Protein AF-A0A383DQ72-F1 (afdb_monomer_lite)

Radius of gyration: 20.73 Å; chains: 1; bounding box: 50×48×59 Å

pLDDT: mean 79.93, std 19.28, range [38.44, 98.5]

Organism: NCBI:txid408172

Structure (mmCIF, N/CA/C/O backbone):
data_AF-A0A383DQ72-F1
#
_entry.id   AF-A0A383DQ72-F1
#
loop_
_atom_site.group_PDB
_atom_site.id
_atom_site.type_symbol
_atom_site.label_atom_id
_atom_site.label_alt_id
_atom_site.label_comp_id
_atom_site.label_asym_id
_atom_site.label_entity_id
_atom_site.label_seq_id
_atom_site.pdbx_PDB_ins_code
_atom_site.Cartn_x
_atom_site.Cartn_y
_atom_site.Cartn_z
_atom_site.occupancy
_atom_site.B_iso_or_equiv
_atom_site.auth_seq_id
_atom_site.auth_comp_id
_atom_site.auth_asym_id
_atom_site.auth_atom_id
_atom_site.pdbx_PDB_model_num
ATOM 1 N N . PHE A 1 1 ? 5.236 -3.660 -8.008 1.00 95.81 1 PHE A N 1
ATOM 2 C CA . PHE A 1 1 ? 6.318 -3.439 -7.028 1.00 95.81 1 PHE A CA 1
ATOM 3 C C . PHE A 1 1 ? 5.781 -2.639 -5.856 1.00 95.81 1 PHE A C 1
ATOM 5 O O . PHE A 1 1 ? 5.074 -1.665 -6.080 1.00 95.81 1 PHE A O 1
ATOM 12 N N . TRP A 1 2 ? 6.110 -3.040 -4.633 1.00 95.19 2 TRP A N 1
ATOM 13 C CA . TRP A 1 2 ? 6.011 -2.203 -3.440 1.00 95.19 2 TRP A CA 1
ATOM 14 C C . TRP A 1 2 ? 7.397 -1.629 -3.155 1.00 95.19 2 TRP A C 1
ATOM 16 O O . TRP A 1 2 ? 8.352 -2.387 -2.986 1.00 95.19 2 TRP A O 1
ATOM 26 N N . ILE A 1 3 ? 7.531 -0.305 -3.154 1.00 93.75 3 ILE A N 1
ATOM 27 C CA . ILE A 1 3 ? 8.811 0.375 -2.946 1.00 93.75 3 ILE A CA 1
ATOM 28 C C . ILE A 1 3 ? 8.722 1.198 -1.671 1.00 93.75 3 ILE A C 1
ATOM 30 O O . ILE A 1 3 ? 8.027 2.212 -1.624 1.00 93.75 3 ILE A O 1
ATOM 34 N N . ASP A 1 4 ? 9.462 0.755 -0.663 1.00 87.50 4 ASP A N 1
ATOM 35 C CA . ASP A 1 4 ? 9.564 1.385 0.645 1.00 87.50 4 ASP A CA 1
ATOM 36 C C . ASP A 1 4 ? 10.778 2.333 0.734 1.00 87.50 4 ASP A C 1
ATOM 38 O O . ASP A 1 4 ? 11.470 2.643 -0.248 1.00 87.50 4 ASP A O 1
ATOM 42 N N . ILE A 1 5 ? 11.076 2.777 1.955 1.00 80.88 5 ILE A N 1
ATOM 43 C CA . ILE A 1 5 ? 12.201 3.668 2.243 1.00 80.88 5 ILE A CA 1
ATOM 44 C C . ILE A 1 5 ? 13.579 3.058 1.935 1.00 80.88 5 ILE A C 1
ATOM 46 O O . ILE A 1 5 ? 14.530 3.816 1.707 1.00 80.88 5 ILE A O 1
ATOM 50 N N . MET A 1 6 ? 13.705 1.725 1.901 1.00 77.12 6 MET A N 1
ATOM 51 C CA . MET A 1 6 ? 14.966 1.034 1.616 1.00 77.12 6 MET A CA 1
ATOM 52 C C . MET A 1 6 ? 15.337 1.100 0.133 1.00 77.12 6 MET A C 1
ATOM 54 O O . MET A 1 6 ? 16.524 1.038 -0.194 1.00 77.12 6 MET A O 1
ATOM 58 N N . LYS A 1 7 ? 14.357 1.290 -0.765 1.00 82.38 7 LYS A N 1
ATOM 59 C CA . LYS A 1 7 ? 14.536 1.523 -2.218 1.00 82.38 7 LYS A CA 1
ATOM 60 C C . LYS A 1 7 ? 15.270 0.404 -2.976 1.00 82.38 7 LYS A C 1
ATOM 62 O O . LYS A 1 7 ? 15.510 0.544 -4.174 1.00 82.38 7 LYS A O 1
ATOM 67 N N . SER A 1 8 ? 15.586 -0.713 -2.327 1.00 84.31 8 SER A N 1
ATOM 68 C CA . SER A 1 8 ? 16.145 -1.941 -2.918 1.00 84.31 8 SER A CA 1
ATOM 69 C C . SER A 1 8 ? 15.321 -2.388 -4.130 1.00 84.31 8 SER A C 1
ATOM 71 O O . SER A 1 8 ? 15.848 -2.589 -5.226 1.00 84.31 8 SER A O 1
ATOM 73 N N . HIS A 1 9 ? 14.002 -2.427 -3.950 1.00 90.12 9 HIS A N 1
ATOM 74 C CA . HIS A 1 9 ? 13.024 -2.803 -4.962 1.00 90.12 9 HIS A CA 1
ATOM 75 C C . HIS A 1 9 ? 12.988 -1.860 -6.167 1.00 90.12 9 HIS A C 1
ATOM 77 O O . HIS A 1 9 ? 12.669 -2.305 -7.265 1.00 90.12 9 HIS A O 1
ATOM 83 N N . PHE A 1 10 ? 13.364 -0.587 -6.009 1.00 93.44 10 PHE A N 1
ATOM 84 C CA . PHE A 1 10 ? 13.458 0.349 -7.133 1.00 93.44 10 PHE A CA 1
ATOM 85 C C . PHE A 1 10 ? 14.617 -0.012 -8.071 1.00 93.44 10 PHE A C 1
ATOM 87 O O . PHE A 1 10 ? 14.456 -0.019 -9.289 1.00 93.44 10 PHE A O 1
ATOM 94 N N . ILE A 1 11 ? 15.776 -0.373 -7.513 1.00 91.31 11 ILE A N 1
ATOM 95 C CA . ILE A 1 11 ? 16.928 -0.815 -8.310 1.00 91.31 11 ILE A CA 1
ATOM 96 C C . ILE A 1 11 ? 16.666 -2.193 -8.921 1.00 91.31 11 ILE A C 1
ATOM 98 O O . ILE A 1 11 ? 16.979 -2.419 -10.089 1.00 91.31 11 ILE A O 1
ATOM 102 N N . LEU A 1 12 ? 16.025 -3.093 -8.171 1.00 91.75 12 LEU A N 1
ATOM 103 C CA . LEU A 1 12 ? 15.599 -4.389 -8.696 1.00 91.75 12 LEU A CA 1
ATOM 104 C C . LEU A 1 12 ? 14.612 -4.235 -9.861 1.00 91.75 12 LEU A C 1
ATOM 106 O O . LEU A 1 12 ? 14.752 -4.926 -10.867 1.00 91.75 12 LEU A O 1
ATOM 110 N N . ALA A 1 13 ? 13.660 -3.303 -9.764 1.00 95.06 13 ALA A N 1
ATOM 111 C CA . ALA A 1 13 ? 12.727 -3.009 -10.848 1.00 95.06 13 ALA A CA 1
ATOM 112 C C . ALA A 1 13 ? 13.459 -2.585 -12.126 1.00 95.06 13 ALA A C 1
ATOM 114 O O . ALA A 1 13 ? 13.114 -3.061 -13.203 1.00 95.06 13 ALA A O 1
ATOM 115 N N . LYS A 1 14 ? 14.522 -1.771 -12.019 1.00 95.56 14 LYS A N 1
ATOM 116 C CA . LYS A 1 14 ? 15.355 -1.432 -13.182 1.00 95.56 14 LYS A CA 1
ATOM 117 C C . LYS A 1 14 ? 15.957 -2.673 -13.828 1.00 95.56 14 LYS A C 1
ATOM 119 O O . LYS A 1 14 ? 15.846 -2.847 -15.035 1.00 95.56 14 LYS A O 1
ATOM 124 N N . TYR A 1 15 ? 16.598 -3.513 -13.019 1.00 94.50 15 TYR A N 1
ATOM 125 C CA . TYR A 1 15 ? 17.250 -4.717 -13.516 1.00 94.50 15 TYR A CA 1
ATOM 126 C C . TYR A 1 15 ? 16.247 -5.635 -14.220 1.00 94.50 15 TYR A C 1
ATOM 128 O O . TYR A 1 15 ? 16.504 -6.083 -15.331 1.00 94.50 15 TYR A O 1
ATOM 136 N N . ILE A 1 16 ? 15.081 -5.866 -13.615 1.00 93.94 16 ILE A N 1
ATOM 137 C CA . ILE A 1 16 ? 14.024 -6.684 -14.219 1.00 93.94 16 ILE A CA 1
ATOM 138 C C . ILE A 1 16 ? 13.548 -6.057 -15.536 1.00 93.94 16 ILE A C 1
ATOM 140 O O . ILE A 1 16 ? 13.435 -6.770 -16.525 1.00 93.94 16 ILE A O 1
ATOM 144 N N . GLN A 1 17 ? 13.344 -4.739 -15.582 1.00 94.88 17 GLN A N 1
ATOM 145 C CA . GLN A 1 17 ? 12.879 -4.036 -16.782 1.00 94.88 17 GLN A CA 1
ATOM 146 C C . GLN A 1 17 ? 13.865 -4.125 -17.949 1.00 94.88 17 GLN A C 1
ATOM 148 O O . GLN A 1 17 ? 13.447 -4.156 -19.100 1.00 94.88 17 GLN A O 1
ATOM 153 N N . ASP A 1 18 ? 15.165 -4.152 -17.660 1.00 95.50 18 ASP A N 1
ATOM 154 C CA . ASP A 1 18 ? 16.202 -4.243 -18.692 1.00 95.50 18 ASP A CA 1
ATOM 155 C C . ASP A 1 18 ? 16.380 -5.658 -19.248 1.00 95.50 18 ASP A C 1
ATOM 157 O O . ASP A 1 18 ? 16.955 -5.820 -20.321 1.00 95.50 18 ASP A O 1
ATOM 161 N N . ASN A 1 19 ? 15.921 -6.677 -18.517 1.00 96.56 19 ASN A N 1
ATOM 162 C CA . ASN A 1 19 ? 16.182 -8.079 -18.841 1.00 96.56 19 ASN A CA 1
ATOM 163 C C . ASN A 1 19 ? 14.920 -8.873 -19.200 1.00 96.56 19 ASN A C 1
ATOM 165 O O . ASN A 1 19 ? 15.045 -9.937 -19.800 1.00 96.56 19 ASN A O 1
ATOM 169 N N . LEU A 1 20 ? 13.728 -8.392 -18.841 1.00 93.81 20 LEU A N 1
ATOM 170 C CA . LEU A 1 20 ? 12.453 -9.067 -19.080 1.00 93.81 20 LEU A CA 1
ATOM 171 C C . LEU A 1 20 ? 11.450 -8.119 -19.741 1.00 93.81 20 LEU A C 1
ATOM 173 O O . LEU A 1 20 ? 11.279 -6.978 -19.308 1.00 93.81 20 LEU A O 1
ATOM 177 N N . ASP A 1 21 ? 10.727 -8.631 -20.736 1.00 94.12 21 ASP A N 1
ATOM 178 C CA . ASP A 1 21 ? 9.578 -7.938 -21.315 1.00 94.12 21 ASP A CA 1
ATOM 179 C C . ASP A 1 21 ? 8.382 -8.046 -20.361 1.00 94.12 21 ASP A C 1
ATOM 181 O O . ASP A 1 21 ? 7.791 -9.114 -20.191 1.00 94.12 21 ASP A O 1
ATOM 185 N N . CYS A 1 22 ? 8.088 -6.956 -19.653 1.00 92.75 22 CYS A N 1
ATOM 186 C CA . CYS A 1 22 ? 7.010 -6.911 -18.675 1.00 92.75 22 CYS A CA 1
ATOM 187 C C . CYS A 1 22 ? 6.471 -5.493 -18.471 1.00 92.75 22 CYS A C 1
ATOM 189 O O . CYS A 1 22 ? 7.199 -4.497 -18.531 1.00 92.75 22 CYS A O 1
ATOM 191 N N . GLU A 1 23 ? 5.178 -5.402 -18.157 1.00 96.94 23 GLU A N 1
ATOM 192 C CA . GLU A 1 23 ? 4.582 -4.158 -17.683 1.00 96.94 23 GLU A CA 1
ATOM 193 C C . GLU A 1 23 ? 4.850 -3.980 -16.189 1.00 96.94 23 GLU A C 1
ATOM 195 O O . GLU A 1 23 ? 4.617 -4.880 -15.381 1.00 96.94 23 GLU A O 1
ATOM 200 N N . MET A 1 24 ? 5.318 -2.793 -15.804 1.00 97.00 24 MET A N 1
ATOM 201 C CA . MET A 1 24 ? 5.634 -2.500 -14.412 1.00 97.00 24 MET A CA 1
ATOM 202 C C . MET A 1 24 ? 4.725 -1.436 -13.825 1.00 97.00 24 MET A C 1
ATOM 204 O O . MET A 1 24 ? 4.524 -0.367 -14.398 1.00 97.00 24 MET A O 1
ATOM 208 N N . TYR A 1 25 ? 4.279 -1.707 -12.607 1.00 97.94 25 TYR A N 1
ATOM 209 C CA . TYR A 1 25 ? 3.454 -0.835 -11.784 1.00 97.94 25 TYR A CA 1
ATOM 210 C C . TYR A 1 25 ? 4.087 -0.716 -10.398 1.00 97.94 25 TYR A C 1
ATOM 212 O O . TYR A 1 25 ? 4.733 -1.667 -9.930 1.00 97.94 25 TYR A O 1
ATOM 220 N N . SER A 1 26 ? 3.914 0.427 -9.729 1.00 97.06 26 SER A N 1
ATOM 221 C CA . SER A 1 26 ? 4.509 0.630 -8.404 1.00 97.06 26 SER A CA 1
ATOM 222 C C . SER A 1 26 ? 3.601 1.331 -7.408 1.00 97.06 26 SER A C 1
ATOM 224 O O . SER A 1 26 ? 3.012 2.362 -7.717 1.00 97.06 26 SER A O 1
ATOM 226 N N . ILE A 1 27 ? 3.596 0.822 -6.179 1.00 97.50 27 ILE A N 1
ATOM 227 C CA . ILE A 1 27 ? 3.168 1.546 -4.984 1.00 97.50 27 ILE A CA 1
ATOM 228 C C . ILE A 1 27 ? 4.432 2.077 -4.312 1.00 97.50 27 ILE A C 1
ATOM 230 O O . ILE A 1 27 ? 5.367 1.314 -4.065 1.00 97.50 27 ILE A O 1
ATOM 234 N N . PHE A 1 28 ? 4.484 3.379 -4.056 1.00 95.81 28 PHE A N 1
ATOM 235 C CA . PHE A 1 28 ? 5.563 4.026 -3.318 1.00 95.81 28 PHE A CA 1
ATOM 236 C C . PHE A 1 28 ? 5.102 4.366 -1.903 1.00 95.81 28 PHE A C 1
ATOM 238 O O . PHE A 1 28 ? 4.243 5.226 -1.708 1.00 95.81 28 PHE A O 1
ATOM 245 N N . GLU A 1 29 ? 5.722 3.724 -0.921 1.00 93.50 29 GLU A N 1
ATOM 246 C CA . GLU A 1 29 ? 5.571 4.000 0.504 1.00 93.50 29 GLU A CA 1
ATOM 247 C C . GLU A 1 29 ? 6.719 4.907 0.963 1.00 93.50 29 GLU A C 1
ATOM 249 O O . GLU A 1 29 ? 7.736 4.473 1.509 1.00 93.50 29 GLU A O 1
ATOM 254 N N . ILE A 1 30 ? 6.593 6.193 0.645 1.00 91.38 30 ILE A N 1
ATOM 255 C CA . ILE A 1 30 ? 7.623 7.196 0.910 1.00 91.38 30 ILE A CA 1
ATOM 256 C C . ILE A 1 30 ? 6.995 8.513 1.352 1.00 91.38 30 ILE A C 1
ATOM 258 O O . ILE A 1 30 ? 5.946 8.915 0.858 1.00 91.38 30 ILE A O 1
ATOM 262 N N . THR A 1 31 ? 7.686 9.240 2.223 1.00 87.94 31 THR A N 1
ATOM 263 C CA . THR A 1 31 ? 7.235 10.565 2.664 1.00 87.94 31 THR A CA 1
ATOM 264 C C . THR A 1 31 ? 7.268 11.603 1.532 1.00 87.94 31 THR A C 1
ATOM 266 O O . THR A 1 31 ? 7.887 11.407 0.484 1.00 87.94 31 THR A O 1
ATOM 269 N N . GLU A 1 32 ? 6.646 12.762 1.757 1.00 85.44 32 GLU A N 1
ATOM 270 C CA . GLU A 1 32 ? 6.470 13.800 0.727 1.00 85.44 32 GLU A CA 1
ATOM 271 C C . GLU A 1 32 ? 7.798 14.331 0.154 1.00 85.44 32 GLU A C 1
ATOM 273 O O . GLU A 1 32 ? 7.908 14.663 -1.022 1.00 85.44 32 GLU A O 1
ATOM 278 N N . LYS A 1 33 ? 8.863 14.380 0.965 1.00 87.81 33 LYS A N 1
ATOM 279 C CA . LYS A 1 33 ? 10.167 14.910 0.526 1.00 87.81 33 LYS A CA 1
ATOM 280 C C . LYS A 1 33 ? 10.796 14.093 -0.615 1.00 87.81 33 LYS A C 1
ATOM 282 O O . LYS A 1 33 ? 11.145 14.687 -1.634 1.00 87.81 33 LYS A O 1
ATOM 287 N N . PRO A 1 34 ? 10.992 12.764 -0.487 1.00 89.31 34 PRO A N 1
ATOM 288 C CA . PRO A 1 34 ? 11.505 11.951 -1.588 1.00 89.31 34 PRO A CA 1
ATOM 289 C C . PRO A 1 34 ? 10.510 11.777 -2.745 1.00 89.31 34 PRO A C 1
ATOM 291 O O . PRO A 1 34 ? 10.952 11.452 -3.845 1.00 89.31 34 PRO A O 1
ATOM 294 N N . LYS A 1 35 ? 9.206 12.007 -2.547 1.00 92.12 35 LYS A N 1
ATOM 295 C CA . LYS A 1 35 ? 8.166 11.836 -3.579 1.00 92.12 35 LYS A CA 1
ATOM 296 C C . LYS A 1 35 ? 8.459 12.584 -4.880 1.00 92.12 35 LYS A C 1
ATOM 298 O O . LYS A 1 35 ? 8.365 11.988 -5.951 1.00 92.12 35 LYS A O 1
ATOM 303 N N . ILE A 1 36 ? 8.928 13.831 -4.789 1.00 92.19 36 ILE A N 1
ATOM 304 C CA . ILE A 1 36 ? 9.278 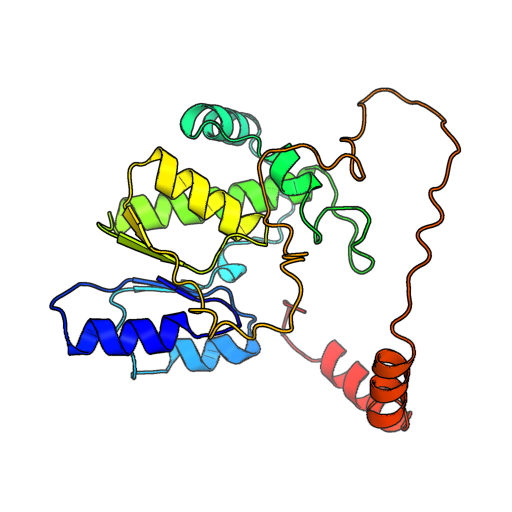14.669 -5.953 1.00 92.19 36 ILE A CA 1
ATOM 305 C C . ILE A 1 36 ? 10.315 13.984 -6.855 1.00 92.19 36 ILE A C 1
ATOM 307 O O . ILE A 1 36 ? 10.241 14.086 -8.079 1.00 92.19 36 ILE A O 1
ATOM 311 N N . PHE A 1 37 ? 11.278 13.257 -6.278 1.00 92.94 37 PHE A N 1
ATOM 312 C CA . PHE A 1 37 ? 12.246 12.500 -7.071 1.00 92.94 37 PHE A CA 1
ATOM 313 C C . PHE A 1 37 ? 11.549 11.400 -7.877 1.00 92.94 37 PHE A C 1
ATOM 315 O O . PHE A 1 37 ? 11.760 11.301 -9.081 1.00 92.94 37 PHE A O 1
ATOM 322 N N . PHE A 1 38 ? 10.687 10.604 -7.243 1.00 93.38 38 PHE A N 1
ATOM 323 C CA . PHE A 1 38 ? 10.032 9.469 -7.899 1.00 93.38 38 PHE A CA 1
ATOM 324 C C . PHE A 1 38 ? 8.951 9.872 -8.903 1.00 93.38 38 PHE A C 1
ATOM 326 O O . PHE A 1 38 ? 8.707 9.129 -9.849 1.00 93.38 38 PHE A O 1
ATOM 333 N N . GLN A 1 39 ? 8.356 11.055 -8.750 1.00 92.88 39 GLN A N 1
ATOM 334 C CA . GLN A 1 39 ? 7.466 11.636 -9.759 1.00 92.88 39 GLN A CA 1
ATOM 335 C C . GLN A 1 39 ? 8.215 12.039 -11.038 1.00 92.88 39 GLN A C 1
ATOM 337 O O . GLN A 1 39 ? 7.679 11.906 -12.132 1.00 92.88 39 GLN A O 1
ATOM 342 N N . ASN A 1 40 ? 9.455 12.523 -10.905 1.00 93.94 40 ASN A N 1
ATOM 343 C CA . ASN A 1 40 ? 10.221 13.089 -12.021 1.00 93.94 40 ASN A CA 1
ATOM 344 C C . ASN A 1 40 ? 11.265 12.132 -12.617 1.00 93.94 40 ASN A C 1
ATOM 346 O O . ASN A 1 40 ? 11.779 12.379 -13.711 1.00 93.94 40 ASN A O 1
ATOM 350 N N . GLN A 1 41 ? 11.625 11.063 -11.903 1.00 92.81 41 GLN A N 1
ATOM 351 C CA . GLN A 1 41 ? 12.628 10.105 -12.359 1.00 92.81 41 GLN A CA 1
ATOM 352 C C . GLN A 1 41 ? 12.181 9.404 -13.654 1.00 92.81 41 GLN A C 1
ATOM 354 O O . GLN A 1 41 ? 11.015 9.061 -13.826 1.00 92.81 41 GLN A O 1
ATOM 359 N N . LYS A 1 42 ? 13.138 9.152 -14.554 1.00 94.12 42 LYS A N 1
ATOM 360 C CA . LYS A 1 42 ? 12.946 8.397 -15.812 1.00 94.12 42 LYS A CA 1
ATOM 361 C C . LYS A 1 42 ? 13.783 7.115 -15.862 1.00 94.12 42 LYS A C 1
ATOM 363 O O . LYS A 1 42 ? 13.950 6.523 -16.924 1.00 94.12 42 LYS A O 1
ATOM 368 N N . PHE A 1 43 ? 14.372 6.743 -14.729 1.00 94.94 43 PHE A N 1
ATOM 369 C CA . PHE A 1 43 ? 15.290 5.620 -14.609 1.00 94.94 43 PHE A CA 1
ATOM 370 C C . PHE A 1 43 ? 14.546 4.289 -14.735 1.00 94.94 43 PHE A C 1
ATOM 372 O O . PHE A 1 43 ? 14.939 3.464 -15.552 1.00 94.94 43 PHE A O 1
ATOM 379 N N . VAL A 1 44 ? 13.448 4.120 -13.994 1.00 96.25 44 VAL A N 1
ATOM 380 C CA . VAL A 1 44 ? 12.529 2.979 -14.125 1.00 96.25 44 VAL A CA 1
ATOM 381 C C . VAL A 1 44 ? 11.223 3.468 -14.728 1.00 96.25 44 VAL A C 1
ATOM 383 O O . VAL A 1 44 ? 10.598 4.397 -14.207 1.00 96.25 44 VAL A O 1
ATOM 386 N N . LYS A 1 45 ? 10.802 2.845 -15.827 1.00 96.38 45 LYS A N 1
ATOM 387 C CA . LYS A 1 45 ? 9.571 3.195 -16.537 1.00 96.38 45 LYS A CA 1
ATOM 388 C C . LYS A 1 45 ? 8.402 2.391 -15.979 1.00 96.38 45 LYS A C 1
ATOM 390 O O . LYS A 1 45 ? 8.134 1.287 -16.440 1.00 96.38 45 LYS A O 1
ATOM 395 N N . PHE A 1 46 ? 7.712 2.934 -14.987 1.00 96.94 46 PHE A N 1
ATOM 396 C CA . PHE A 1 46 ? 6.434 2.379 -14.548 1.00 96.94 46 PHE A CA 1
ATOM 397 C C . PHE A 1 46 ? 5.311 2.889 -15.450 1.00 96.94 46 PHE A C 1
ATOM 399 O O . PHE A 1 46 ? 5.265 4.077 -15.767 1.00 96.94 46 PHE A O 1
ATOM 406 N N . LYS A 1 47 ? 4.390 2.006 -15.836 1.00 97.12 47 LYS A N 1
ATOM 407 C CA . LYS A 1 47 ? 3.184 2.364 -16.591 1.00 97.12 47 LYS A CA 1
ATOM 408 C C . LYS A 1 47 ? 2.248 3.233 -15.754 1.00 97.12 47 LYS A C 1
ATOM 410 O O . LYS A 1 47 ? 1.666 4.180 -16.273 1.00 97.12 47 LYS A O 1
ATOM 415 N N . LYS A 1 48 ? 2.159 2.950 -14.451 1.00 97.38 48 LYS A N 1
ATOM 416 C CA . LYS A 1 48 ? 1.480 3.794 -13.463 1.00 97.38 48 LYS A CA 1
ATOM 417 C C . LYS A 1 48 ? 2.104 3.626 -12.080 1.00 97.38 48 LYS A C 1
ATOM 419 O O . LYS A 1 48 ? 2.638 2.562 -11.748 1.00 97.38 48 LYS A O 1
ATOM 424 N N . VAL A 1 49 ? 2.055 4.700 -11.297 1.00 97.06 49 VAL A N 1
ATOM 425 C CA . VAL A 1 49 ? 2.562 4.747 -9.925 1.00 97.06 49 VAL A CA 1
ATOM 426 C C . VAL A 1 49 ? 1.505 5.331 -8.998 1.00 97.06 49 VAL A C 1
ATOM 428 O O . VAL A 1 49 ? 0.784 6.249 -9.387 1.00 97.06 49 VAL A O 1
ATOM 431 N N . TRP A 1 50 ? 1.448 4.820 -7.774 1.00 97.69 50 TRP A N 1
ATOM 432 C CA . TRP A 1 50 ? 0.616 5.338 -6.692 1.00 97.69 50 TRP A CA 1
ATOM 433 C C . TRP A 1 50 ? 1.509 5.662 -5.502 1.00 97.69 50 TRP A C 1
ATOM 435 O O . TRP A 1 50 ? 2.413 4.891 -5.180 1.00 97.69 50 TRP A O 1
ATOM 445 N N . PHE A 1 51 ? 1.266 6.790 -4.844 1.00 96.50 51 PHE A N 1
ATOM 446 C CA . PHE A 1 51 ? 1.945 7.137 -3.600 1.00 96.50 51 PHE A CA 1
ATOM 447 C C . PHE A 1 51 ? 1.024 6.787 -2.445 1.00 96.50 51 PHE A C 1
ATOM 449 O O . PHE A 1 51 ? -0.041 7.374 -2.315 1.00 96.50 51 PHE A O 1
ATOM 456 N N . TYR A 1 52 ? 1.432 5.820 -1.631 1.00 95.69 52 TYR A N 1
ATOM 457 C CA . TYR A 1 52 ? 0.621 5.236 -0.566 1.00 95.69 52 TYR A CA 1
ATOM 458 C C . TYR A 1 52 ? -0.039 6.299 0.329 1.00 95.69 52 TYR A C 1
ATOM 460 O O . TYR A 1 52 ? -1.254 6.305 0.504 1.00 95.69 52 TYR A O 1
ATOM 468 N N . HIS A 1 53 ? 0.748 7.261 0.814 1.00 93.00 53 HIS A N 1
ATOM 469 C CA . HIS A 1 53 ? 0.265 8.288 1.737 1.00 93.00 53 HIS A CA 1
ATOM 470 C C . HIS A 1 53 ? -0.726 9.287 1.115 1.00 93.00 53 HIS A C 1
ATOM 472 O O . HIS A 1 53 ? -1.398 9.985 1.866 1.00 93.00 53 HIS A O 1
ATOM 478 N N . ASP A 1 54 ? -0.857 9.349 -0.216 1.00 94.75 54 ASP A N 1
ATOM 479 C CA . ASP A 1 54 ? -1.840 10.223 -0.881 1.00 94.75 54 ASP A CA 1
ATOM 480 C C . ASP A 1 54 ? -3.273 9.698 -0.727 1.00 94.75 54 ASP A C 1
ATOM 482 O O . ASP A 1 54 ? -4.232 10.442 -0.919 1.00 94.75 54 ASP A O 1
ATOM 486 N N . TYR A 1 55 ? -3.415 8.416 -0.387 1.00 95.38 55 TYR A N 1
ATOM 487 C CA . TYR A 1 55 ? -4.701 7.735 -0.267 1.00 95.38 55 TYR A CA 1
ATOM 488 C C . TYR A 1 55 ? -5.156 7.559 1.179 1.00 95.38 55 TYR A C 1
ATOM 490 O O . TYR A 1 55 ? -6.285 7.138 1.390 1.00 95.38 55 TYR A O 1
ATOM 498 N N . ILE A 1 56 ? -4.317 7.898 2.163 1.00 93.00 56 ILE A N 1
ATOM 499 C CA . ILE A 1 56 ? -4.678 7.838 3.582 1.00 93.00 56 ILE A CA 1
ATOM 500 C C . ILE A 1 56 ? -5.244 9.196 3.988 1.00 93.00 56 ILE A C 1
ATOM 502 O O . ILE A 1 56 ? -4.504 10.163 4.196 1.00 93.00 56 ILE A O 1
ATOM 506 N N . LEU A 1 57 ? -6.570 9.297 4.047 1.00 87.38 57 LEU A N 1
ATOM 507 C CA . LEU A 1 57 ? -7.250 10.582 4.103 1.00 87.38 57 LEU A CA 1
ATOM 508 C C . LEU A 1 57 ? -7.504 11.019 5.547 1.00 87.38 57 LEU A C 1
ATOM 510 O O . LEU A 1 57 ? -8.230 10.383 6.312 1.00 87.38 57 LEU A O 1
ATOM 514 N N . LYS A 1 58 ? -7.006 12.205 5.904 1.00 83.69 58 LYS A N 1
ATOM 515 C CA . LYS A 1 58 ? -7.354 12.863 7.172 1.00 83.69 58 LYS A CA 1
ATOM 516 C C . LYS A 1 58 ? -8.754 13.465 7.067 1.00 83.69 58 LYS A C 1
ATOM 518 O O . LYS A 1 58 ? -8.925 14.613 6.663 1.00 83.69 58 LYS A O 1
ATOM 523 N N . THR A 1 59 ? -9.775 12.687 7.411 1.00 82.44 59 THR A N 1
ATOM 524 C CA . THR A 1 59 ? -11.179 13.112 7.307 1.00 82.44 59 THR A CA 1
ATOM 525 C C . THR A 1 59 ? -11.926 12.914 8.620 1.00 82.44 59 THR A C 1
ATOM 527 O O . THR A 1 59 ? -11.517 12.145 9.480 1.00 82.44 59 THR A O 1
ATOM 530 N N . LYS A 1 60 ? -13.056 13.613 8.773 1.00 84.06 60 LYS A N 1
ATOM 531 C CA . LYS A 1 60 ? -13.992 13.422 9.896 1.00 84.06 60 LYS A CA 1
ATOM 532 C C . LYS A 1 60 ? -15.117 12.437 9.552 1.00 84.06 60 LYS A C 1
ATOM 534 O O . LYS A 1 60 ? -16.193 12.505 10.147 1.00 84.06 60 LYS A O 1
ATOM 539 N N . ARG A 1 61 ? -14.918 11.595 8.531 1.00 93.00 61 ARG A N 1
ATOM 540 C CA . ARG A 1 61 ? -15.921 10.609 8.117 1.00 93.00 61 ARG A CA 1
ATOM 541 C C . ARG A 1 61 ? -16.016 9.508 9.172 1.00 93.00 61 ARG A C 1
ATOM 543 O O . ARG A 1 61 ? -15.095 9.324 9.960 1.00 93.00 61 ARG A O 1
ATOM 550 N N . LYS A 1 62 ? -17.133 8.788 9.193 1.00 94.56 62 LYS A N 1
ATOM 551 C CA . LYS A 1 62 ? -17.244 7.572 10.003 1.00 94.56 62 LYS A CA 1
ATOM 552 C C . LYS A 1 62 ? -16.729 6.376 9.199 1.00 94.56 62 LYS A C 1
ATOM 554 O O . LYS A 1 62 ? -16.934 6.376 7.982 1.00 94.56 62 LYS A O 1
ATOM 559 N N . PRO A 1 63 ? -16.066 5.404 9.844 1.00 94.62 63 PRO A N 1
ATOM 560 C CA . PRO A 1 63 ? -15.654 4.178 9.176 1.00 94.62 63 PRO A CA 1
ATOM 561 C C . PRO A 1 63 ? -16.875 3.366 8.737 1.00 94.62 63 PRO A C 1
ATOM 563 O O . PRO A 1 63 ? -17.894 3.330 9.434 1.00 94.62 63 PRO A O 1
ATOM 566 N N . ASP A 1 64 ? -16.761 2.715 7.584 1.00 96.62 64 ASP A N 1
ATOM 567 C CA . ASP A 1 64 ? -17.780 1.799 7.074 1.00 96.62 64 ASP A CA 1
ATOM 568 C C . ASP A 1 64 ? -17.571 0.403 7.679 1.00 96.62 64 ASP A C 1
ATOM 570 O O . ASP A 1 64 ? -16.763 -0.398 7.207 1.00 96.62 64 ASP A O 1
ATOM 574 N N . LEU A 1 65 ? -18.279 0.128 8.776 1.00 96.44 65 LEU A N 1
ATOM 575 C CA . LEU A 1 65 ? -18.134 -1.124 9.523 1.00 96.44 65 LEU A CA 1
ATOM 576 C C . LEU A 1 65 ? -18.593 -2.351 8.725 1.00 96.44 65 LEU A C 1
ATOM 578 O O . LEU A 1 65 ? -18.019 -3.427 8.894 1.00 96.44 65 LEU A O 1
ATOM 582 N N . ASP A 1 66 ? -19.595 -2.192 7.858 1.00 97.75 66 ASP A N 1
ATOM 583 C CA . ASP A 1 66 ? -20.108 -3.284 7.029 1.00 97.75 66 ASP A CA 1
ATOM 584 C C . ASP A 1 66 ? -19.087 -3.647 5.949 1.00 97.75 66 ASP A C 1
ATOM 586 O O . ASP A 1 66 ? -18.787 -4.828 5.746 1.00 97.75 66 ASP A O 1
ATOM 590 N N . TYR A 1 67 ? -18.476 -2.638 5.321 1.00 97.38 67 TYR A N 1
ATOM 591 C CA . TYR A 1 67 ? -17.360 -2.850 4.405 1.00 97.38 67 TYR A CA 1
ATOM 592 C C . TYR A 1 67 ? -16.183 -3.534 5.109 1.00 97.38 67 TYR A C 1
ATOM 594 O O . TYR A 1 67 ? -15.721 -4.570 4.637 1.00 97.38 67 TYR A O 1
ATOM 602 N N . ILE A 1 68 ? -15.734 -3.023 6.260 1.00 96.44 68 ILE A N 1
ATOM 603 C CA . ILE A 1 68 ? -14.598 -3.595 7.006 1.00 96.44 68 ILE A CA 1
ATOM 604 C C . ILE A 1 68 ? -14.850 -5.065 7.352 1.00 96.44 68 ILE A C 1
ATOM 606 O O . ILE A 1 68 ? -13.996 -5.911 7.089 1.00 96.44 68 ILE A O 1
ATOM 610 N N . LYS A 1 69 ? -16.044 -5.393 7.855 1.00 96.56 69 LYS A N 1
ATOM 611 C CA . LYS A 1 69 ? -16.421 -6.779 8.149 1.00 96.56 69 LYS A CA 1
ATOM 612 C C . LYS A 1 69 ? -16.414 -7.653 6.892 1.00 96.56 69 LYS A C 1
ATOM 614 O O . LYS A 1 69 ? -15.888 -8.763 6.920 1.00 96.56 69 LYS A O 1
ATOM 619 N N . SER A 1 70 ? -16.953 -7.150 5.780 1.00 97.62 70 SER A N 1
ATOM 620 C CA . SER A 1 70 ? -16.961 -7.889 4.511 1.00 97.62 70 SER A CA 1
ATOM 621 C C . SER A 1 70 ? -15.549 -8.190 3.999 1.00 97.62 70 SER A C 1
ATOM 623 O O . SER A 1 70 ? -15.318 -9.239 3.404 1.00 97.62 70 SER A O 1
ATOM 625 N N . ILE A 1 71 ? -14.590 -7.302 4.266 1.00 97.25 71 ILE A N 1
ATOM 626 C CA . ILE A 1 71 ? -13.184 -7.461 3.892 1.00 97.25 71 ILE A CA 1
ATOM 627 C C . ILE A 1 71 ? -12.489 -8.516 4.756 1.00 97.25 71 ILE A C 1
ATOM 629 O O . ILE A 1 71 ? -11.763 -9.352 4.213 1.00 97.25 71 ILE A O 1
ATOM 633 N N . GLU A 1 72 ? -12.725 -8.507 6.072 1.00 96.06 72 GLU A N 1
ATOM 634 C CA . GLU A 1 72 ? -12.210 -9.545 6.976 1.00 96.06 72 GLU A CA 1
ATOM 635 C C . GLU A 1 72 ? -12.677 -10.936 6.536 1.00 96.06 72 GLU A C 1
ATOM 637 O O . GLU A 1 72 ? -11.870 -11.861 6.458 1.00 96.06 72 GLU A O 1
ATOM 642 N N . GLU A 1 73 ? -13.951 -11.070 6.155 1.00 97.31 73 GLU A N 1
ATOM 643 C CA . GLU A 1 73 ? -14.516 -12.316 5.623 1.00 97.31 73 GLU A CA 1
ATOM 644 C C . GLU A 1 73 ? -13.934 -12.676 4.246 1.00 97.31 73 GLU A C 1
ATOM 646 O O . GLU A 1 73 ? -13.514 -13.813 4.025 1.00 97.31 73 GLU A O 1
ATOM 651 N N . LYS A 1 74 ? -13.870 -11.711 3.318 1.00 97.69 74 LYS A N 1
ATOM 652 C CA . LYS A 1 74 ? -13.406 -11.915 1.935 1.00 97.69 74 LYS A CA 1
ATOM 653 C C . LYS A 1 74 ? -11.959 -12.391 1.862 1.00 97.69 74 LYS A C 1
ATOM 655 O O . LYS A 1 74 ? -11.642 -13.238 1.028 1.00 97.69 74 LYS A O 1
ATOM 660 N N . TYR A 1 75 ? -11.086 -11.833 2.696 1.00 96.75 75 TYR A N 1
ATOM 661 C CA . TYR A 1 75 ? -9.654 -12.134 2.677 1.00 96.75 75 TYR A CA 1
ATOM 662 C C . TYR A 1 75 ? -9.197 -13.015 3.839 1.00 96.75 75 TYR A C 1
ATOM 664 O O . TYR A 1 75 ? -8.031 -13.402 3.871 1.00 96.75 75 TYR A O 1
ATOM 672 N N . ASN A 1 76 ? -10.110 -13.384 4.744 1.00 94.81 76 ASN A N 1
ATOM 673 C CA . ASN A 1 76 ? -9.830 -14.164 5.947 1.00 94.81 76 ASN A CA 1
ATOM 674 C C . ASN A 1 76 ? -8.692 -13.545 6.783 1.00 94.81 76 ASN A C 1
ATOM 676 O O . ASN A 1 76 ? -7.724 -14.218 7.140 1.00 94.81 76 ASN A O 1
ATOM 680 N N . ILE A 1 77 ? -8.814 -12.244 7.059 1.00 92.69 77 ILE A N 1
ATOM 681 C CA . ILE A 1 77 ? -7.851 -11.444 7.829 1.00 92.69 77 ILE A CA 1
ATOM 682 C C . ILE A 1 77 ? -8.518 -10.837 9.064 1.00 92.69 77 ILE A C 1
ATOM 684 O O . ILE A 1 77 ? -9.690 -10.482 9.024 1.00 92.69 77 ILE A O 1
ATOM 688 N N . PHE A 1 78 ? -7.756 -10.674 10.148 1.00 92.56 78 PHE A N 1
ATOM 689 C CA . PHE A 1 78 ? -8.218 -10.024 11.380 1.00 92.56 78 PHE A CA 1
ATOM 690 C C . PHE A 1 78 ? -7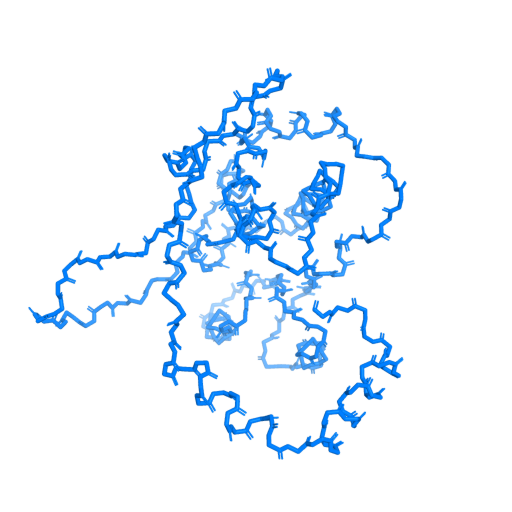.609 -8.622 11.486 1.00 92.56 78 PHE A C 1
ATOM 692 O O . PHE A 1 78 ? -6.534 -8.435 12.061 1.00 92.56 78 PHE A O 1
ATOM 699 N N . LEU A 1 79 ? -8.282 -7.616 10.931 1.00 93.44 79 LEU A N 1
ATOM 700 C CA . LEU A 1 79 ? -7.727 -6.272 10.738 1.00 93.44 79 LEU A CA 1
ATOM 701 C C . LEU A 1 79 ? -7.354 -5.596 12.057 1.00 93.44 79 LEU A C 1
ATOM 703 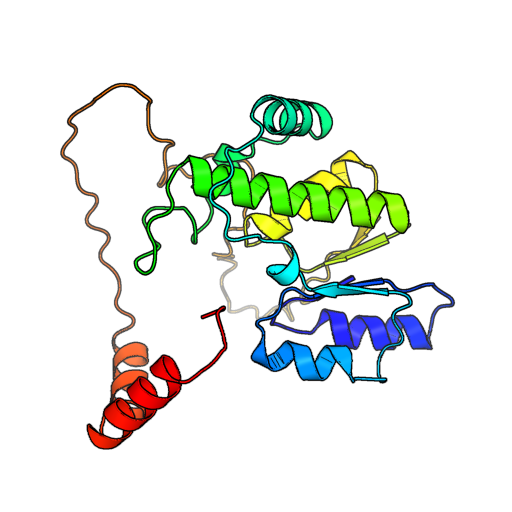O O . LEU A 1 79 ? -6.279 -5.008 12.173 1.00 93.44 79 LEU A O 1
ATOM 707 N N . LEU A 1 80 ? -8.203 -5.721 13.079 1.00 89.81 80 LEU A N 1
ATOM 708 C CA . LEU A 1 80 ? -7.922 -5.145 14.398 1.00 89.81 80 LEU A CA 1
ATOM 709 C C . LEU A 1 80 ? -6.754 -5.826 15.111 1.00 89.81 80 LEU A C 1
ATOM 711 O O . LEU A 1 80 ? -6.052 -5.169 15.877 1.00 89.81 80 LEU A O 1
ATOM 715 N N . LEU A 1 81 ? -6.526 -7.117 14.858 1.00 89.81 81 LEU A N 1
ATOM 716 C CA . LEU A 1 81 ? -5.371 -7.830 15.402 1.00 89.81 81 LEU A CA 1
ATOM 717 C C . LEU A 1 81 ? -4.081 -7.334 14.751 1.00 89.81 81 LEU A C 1
ATOM 719 O O . LEU A 1 81 ? -3.120 -7.018 15.452 1.00 89.81 81 LEU A O 1
ATOM 723 N N . ILE A 1 82 ? -4.085 -7.204 13.422 1.00 91.06 82 ILE A N 1
ATOM 724 C CA . ILE A 1 82 ? -2.950 -6.653 12.679 1.00 91.06 82 ILE A CA 1
ATOM 725 C C . ILE A 1 82 ? -2.662 -5.224 13.164 1.00 91.06 82 ILE A C 1
ATOM 727 O O . ILE A 1 82 ? -1.518 -4.901 13.477 1.00 91.06 82 ILE A O 1
ATOM 731 N N . ALA A 1 83 ? -3.695 -4.389 13.307 1.00 90.69 83 ALA A N 1
ATOM 732 C CA . ALA A 1 83 ? -3.543 -3.024 13.798 1.00 90.69 83 ALA A CA 1
ATOM 733 C C . ALA A 1 83 ? -3.010 -2.964 15.239 1.00 90.69 83 ALA A C 1
ATOM 735 O O . ALA A 1 83 ? -2.121 -2.169 15.531 1.00 90.69 83 ALA A O 1
ATOM 736 N N . ALA A 1 84 ? -3.497 -3.816 16.144 1.00 85.50 84 ALA A N 1
ATOM 737 C CA . ALA A 1 84 ? -3.040 -3.840 17.535 1.00 85.50 84 ALA A CA 1
ATOM 738 C C . ALA A 1 84 ? -1.565 -4.249 17.686 1.00 85.50 84 ALA A C 1
ATOM 740 O O . ALA A 1 84 ? -0.895 -3.798 18.619 1.00 85.50 84 ALA A O 1
ATOM 741 N N . ASN A 1 85 ? -1.056 -5.067 16.764 1.00 85.12 85 ASN A N 1
ATOM 742 C CA . ASN A 1 85 ? 0.348 -5.466 16.716 1.00 85.12 85 ASN A CA 1
ATOM 743 C C . ASN A 1 85 ? 1.247 -4.427 16.019 1.00 85.12 85 ASN A C 1
ATOM 745 O O . ASN A 1 85 ? 2.473 -4.543 16.076 1.00 85.12 85 ASN A O 1
ATOM 749 N N . ASP A 1 86 ? 0.681 -3.384 15.405 1.00 87.50 86 ASP A N 1
ATOM 750 C CA . ASP A 1 86 ? 1.469 -2.351 14.740 1.00 87.50 86 ASP A CA 1
ATOM 751 C C . ASP A 1 86 ? 1.983 -1.282 15.708 1.00 87.50 86 ASP A C 1
ATOM 753 O O . ASP A 1 86 ? 1.245 -0.713 16.517 1.00 87.50 86 ASP A O 1
ATOM 757 N N . ARG A 1 87 ? 3.268 -0.949 15.575 1.00 85.44 87 ARG A N 1
ATOM 758 C CA . ARG A 1 87 ? 3.949 0.072 16.386 1.00 85.44 87 ARG A CA 1
ATOM 759 C C . ARG A 1 87 ? 3.363 1.483 16.263 1.00 85.44 87 ARG A C 1
ATOM 761 O O . ARG A 1 87 ? 3.664 2.317 17.114 1.00 85.44 87 ARG A O 1
ATOM 768 N N . PHE A 1 88 ? 2.616 1.788 15.203 1.00 85.94 88 PHE A N 1
ATOM 769 C CA . PHE A 1 88 ? 1.968 3.082 15.004 1.00 85.94 88 PHE A CA 1
ATOM 770 C C . PHE A 1 88 ? 0.660 3.195 15.780 1.00 85.94 88 PHE A C 1
ATOM 772 O O . PHE A 1 88 ? 0.391 4.260 16.336 1.00 85.94 88 PHE A O 1
ATOM 779 N N . PHE A 1 89 ? -0.141 2.133 15.839 1.00 87.69 89 PHE A N 1
ATOM 780 C CA . PHE A 1 89 ? -1.448 2.167 16.502 1.00 87.69 89 PHE A CA 1
ATOM 781 C C . PHE A 1 89 ? -1.388 1.731 17.960 1.00 87.69 89 PHE A C 1
ATOM 783 O O . PHE A 1 89 ? -2.234 2.128 18.765 1.00 87.69 89 PHE A O 1
ATOM 790 N N . ASN A 1 90 ? -0.395 0.922 18.318 1.00 80.31 90 ASN A N 1
ATOM 791 C CA . ASN A 1 90 ? -0.264 0.433 19.675 1.00 80.31 90 ASN A CA 1
ATOM 792 C C . ASN A 1 90 ? 0.284 1.500 20.639 1.00 80.31 90 ASN A C 1
ATOM 794 O O . ASN A 1 90 ? 0.689 2.606 20.279 1.00 80.31 90 ASN A O 1
ATOM 798 N N . HIS A 1 91 ? 0.302 1.144 21.921 1.00 76.12 91 HIS A N 1
ATOM 799 C CA . HIS A 1 91 ? 0.659 2.054 23.006 1.00 76.12 91 HIS A CA 1
ATOM 800 C C . HIS A 1 91 ? 2.140 2.479 23.025 1.00 76.12 91 HIS A C 1
ATOM 802 O O . HIS A 1 91 ? 2.506 3.340 23.830 1.00 76.12 91 HIS A O 1
ATOM 808 N N . PHE A 1 92 ? 3.003 1.894 22.184 1.00 79.69 92 PHE A N 1
ATOM 809 C CA . PHE A 1 92 ? 4.396 2.326 22.064 1.00 79.69 92 PHE A CA 1
ATOM 810 C C . PHE A 1 92 ? 4.540 3.622 21.263 1.00 79.69 92 PHE A C 1
ATOM 812 O O . PHE A 1 92 ? 5.564 4.301 21.401 1.00 79.69 92 PHE A O 1
ATOM 819 N N . ASN A 1 93 ? 3.536 4.002 20.465 1.00 81.56 93 ASN A N 1
ATOM 820 C CA . ASN A 1 93 ? 3.548 5.281 19.773 1.00 81.56 93 ASN A CA 1
ATOM 821 C C . ASN A 1 93 ? 3.360 6.439 20.766 1.00 81.56 93 ASN A C 1
ATOM 823 O O . ASN A 1 93 ? 2.297 6.632 21.352 1.00 81.56 93 ASN A O 1
ATOM 827 N N . LYS A 1 94 ? 4.417 7.236 20.944 1.00 86.31 94 LYS A N 1
ATOM 828 C CA . LYS A 1 94 ? 4.422 8.410 21.833 1.00 86.31 94 LYS A CA 1
ATOM 829 C C . LYS A 1 94 ? 4.015 9.707 21.131 1.00 86.31 94 LYS A C 1
ATOM 831 O O . LYS A 1 94 ? 3.850 10.719 21.805 1.00 86.31 94 LYS A O 1
ATOM 836 N N . PHE A 1 95 ? 3.911 9.697 19.803 1.00 86.75 95 PHE A N 1
ATOM 837 C CA . PHE A 1 95 ? 3.695 10.900 18.997 1.00 86.75 95 PHE A CA 1
ATOM 838 C C . PHE A 1 95 ? 2.216 11.172 18.749 1.00 86.75 95 PHE A C 1
ATOM 840 O O . PHE A 1 95 ? 1.798 12.327 18.747 1.00 86.75 95 PHE A O 1
ATOM 847 N N . TYR A 1 96 ? 1.427 10.116 18.564 1.00 86.56 96 TYR A N 1
ATOM 848 C CA . TYR A 1 96 ? -0.004 10.229 18.333 1.00 86.56 96 TYR A CA 1
ATOM 849 C C . TYR A 1 96 ? -0.742 9.044 18.943 1.00 86.56 96 TYR A C 1
ATOM 851 O O . TYR A 1 96 ? -0.295 7.904 18.830 1.00 86.56 96 TYR A O 1
ATOM 859 N N . LYS A 1 97 ? -1.881 9.320 19.581 1.00 87.50 97 LYS A N 1
ATOM 860 C CA . LYS A 1 97 ? -2.774 8.291 20.107 1.00 87.50 97 LYS A CA 1
ATOM 861 C C . LYS A 1 97 ? -4.001 8.211 19.213 1.00 87.50 97 LYS A C 1
ATOM 863 O O . LYS A 1 97 ? -4.918 9.013 19.368 1.00 87.50 97 LYS A O 1
ATOM 868 N N . PHE A 1 98 ? -3.999 7.233 18.318 1.00 89.75 98 PHE A N 1
ATOM 869 C CA . PHE A 1 98 ? -5.125 6.989 17.431 1.00 89.75 98 PHE A CA 1
ATOM 870 C C . PHE A 1 98 ? -6.357 6.541 18.220 1.00 89.75 98 PHE A C 1
ATOM 872 O O . PHE A 1 98 ? -6.284 5.724 19.145 1.00 89.75 98 PHE A O 1
ATOM 879 N N . THR A 1 99 ? -7.500 7.098 17.854 1.00 90.31 99 THR A N 1
ATOM 880 C CA . THR A 1 99 ? -8.814 6.600 18.245 1.00 90.31 99 THR A CA 1
ATOM 881 C C . THR A 1 99 ? -9.160 5.349 17.442 1.00 90.31 99 THR A C 1
ATOM 883 O O . THR A 1 99 ? -8.588 5.086 16.387 1.00 90.31 99 THR A O 1
ATOM 886 N N . TYR A 1 100 ? -10.119 4.573 17.942 1.00 90.88 100 TYR A N 1
ATOM 887 C CA . TYR A 1 100 ? -10.595 3.381 17.245 1.00 90.88 100 TYR A CA 1
ATOM 888 C C . TYR A 1 100 ? -11.116 3.707 15.836 1.00 90.88 100 TYR A C 1
ATOM 890 O O . TYR A 1 100 ? -10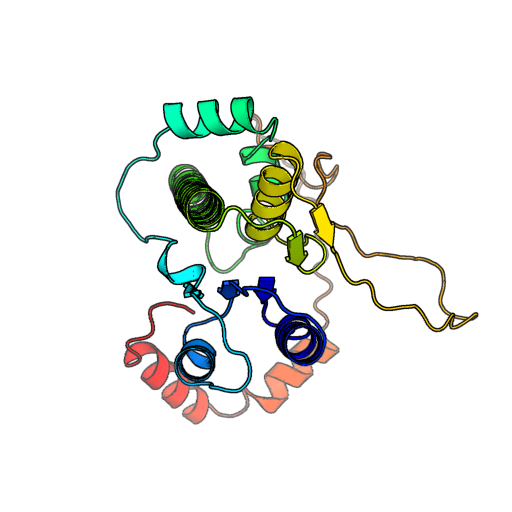.714 3.059 14.875 1.00 90.88 100 TYR A O 1
ATOM 898 N N . ASP A 1 101 ? -11.925 4.763 15.706 1.00 93.38 101 ASP A N 1
ATOM 899 C CA . ASP A 1 101 ? -12.446 5.202 14.411 1.00 93.38 101 ASP A CA 1
ATOM 900 C C . ASP A 1 101 ? -11.315 5.608 13.457 1.00 93.38 101 ASP A C 1
ATOM 902 O O . ASP A 1 101 ? -11.341 5.212 12.301 1.00 93.38 101 ASP A O 1
ATOM 906 N N . GLU A 1 102 ? -10.284 6.325 13.919 1.00 93.25 102 GLU A N 1
ATOM 907 C CA . GLU A 1 102 ? -9.137 6.676 13.065 1.00 93.25 102 GLU A CA 1
ATOM 908 C C . GLU A 1 102 ? -8.374 5.452 12.561 1.00 93.25 102 GLU A C 1
ATOM 910 O O . GLU A 1 102 ? -8.001 5.417 11.391 1.00 93.25 102 GLU A O 1
ATOM 915 N N . ILE A 1 103 ? -8.167 4.443 13.414 1.00 93.62 103 ILE A N 1
ATOM 916 C CA . ILE A 1 103 ? -7.532 3.184 12.999 1.00 93.62 103 ILE A CA 1
ATOM 917 C C . ILE A 1 103 ? -8.370 2.532 11.897 1.00 93.62 103 ILE A C 1
ATOM 919 O O . ILE A 1 103 ? -7.836 2.179 10.850 1.00 93.62 103 ILE A O 1
ATOM 923 N N . LEU A 1 104 ? -9.686 2.414 12.098 1.00 95.12 104 LEU A N 1
ATOM 924 C CA . LEU A 1 104 ? -10.585 1.827 11.104 1.00 95.12 104 LEU A CA 1
ATOM 925 C C . LEU A 1 104 ? -10.604 2.609 9.787 1.00 95.12 104 LEU A C 1
ATOM 927 O O . LEU A 1 104 ? -10.613 1.997 8.724 1.00 95.12 104 LEU A O 1
ATOM 931 N N . LEU A 1 105 ? -10.586 3.941 9.842 1.00 96.19 105 LEU A N 1
ATOM 932 C CA . LEU A 1 105 ? -10.541 4.792 8.652 1.00 96.19 105 LEU A CA 1
ATOM 933 C C . LEU A 1 105 ? -9.264 4.570 7.841 1.00 96.19 105 LEU A C 1
ATOM 935 O O . LEU A 1 105 ? -9.342 4.448 6.621 1.00 96.19 105 LEU A O 1
ATOM 939 N N . ILE A 1 106 ? -8.115 4.483 8.519 1.00 95.94 106 ILE A N 1
ATOM 940 C CA . ILE A 1 106 ? -6.827 4.207 7.877 1.00 95.94 106 ILE A CA 1
ATOM 941 C C . ILE A 1 106 ? -6.861 2.825 7.218 1.00 95.94 106 ILE A C 1
ATOM 943 O O . ILE A 1 106 ? -6.596 2.722 6.025 1.00 95.94 106 ILE A O 1
ATOM 947 N N . LEU A 1 107 ? -7.282 1.788 7.951 1.00 96.31 107 LEU A N 1
ATOM 948 C CA . LEU A 1 107 ? -7.426 0.429 7.416 1.00 96.31 107 LEU A CA 1
ATOM 949 C C . LEU A 1 107 ? -8.340 0.394 6.182 1.00 96.31 107 LEU A C 1
ATOM 951 O O . LEU A 1 107 ? -8.022 -0.237 5.178 1.00 96.31 107 LEU A O 1
ATOM 955 N N . GLU A 1 108 ? -9.474 1.089 6.241 1.00 97.25 108 GLU A N 1
ATOM 956 C CA . GLU A 1 108 ? -10.430 1.168 5.140 1.00 97.25 108 GLU A CA 1
ATOM 957 C C . GLU A 1 108 ? -9.822 1.829 3.892 1.00 97.25 108 GLU A C 1
ATOM 959 O O . GLU A 1 108 ? -9.969 1.298 2.789 1.00 97.25 108 GLU A O 1
ATOM 964 N N . ASP A 1 109 ? -9.135 2.963 4.058 1.00 97.75 109 ASP A N 1
ATOM 965 C CA . ASP A 1 109 ? -8.482 3.701 2.969 1.00 97.75 109 ASP A CA 1
ATOM 966 C C . ASP A 1 109 ? -7.384 2.861 2.297 1.00 97.75 109 ASP A C 1
ATOM 968 O O . ASP A 1 109 ? -7.324 2.771 1.066 1.00 97.75 109 ASP A O 1
ATOM 972 N N . GLU A 1 110 ? -6.553 2.191 3.097 1.00 97.25 110 GLU A N 1
ATOM 973 C CA . GLU A 1 110 ? -5.513 1.280 2.617 1.00 97.25 110 GLU A CA 1
ATOM 974 C C . GLU A 1 110 ? -6.091 0.150 1.765 1.00 97.25 110 GLU A C 1
ATOM 976 O O . GLU A 1 110 ? -5.645 -0.092 0.644 1.00 97.25 110 GLU A O 1
ATOM 981 N N . ILE A 1 111 ? -7.117 -0.531 2.274 1.00 98.19 111 ILE A N 1
ATOM 982 C CA . ILE A 1 111 ? -7.723 -1.677 1.593 1.00 98.19 111 ILE A CA 1
ATOM 983 C C . ILE A 1 111 ? -8.377 -1.229 0.289 1.00 98.19 111 ILE A C 1
ATOM 985 O O . ILE A 1 111 ? -8.199 -1.888 -0.734 1.00 98.19 111 ILE A O 1
ATOM 989 N N . LYS A 1 112 ? -9.078 -0.089 0.290 1.00 97.81 112 LYS A N 1
ATOM 990 C CA . LYS A 1 112 ? -9.666 0.485 -0.931 1.00 97.81 112 LYS A CA 1
ATOM 991 C C . LYS A 1 112 ? -8.600 0.805 -1.975 1.00 97.81 112 LYS A C 1
ATOM 993 O O . LYS A 1 112 ? -8.798 0.502 -3.153 1.00 97.81 112 LYS A O 1
ATOM 998 N N . LEU A 1 113 ? -7.461 1.365 -1.561 1.00 98.38 113 LEU A N 1
ATOM 999 C CA . LEU A 1 113 ? -6.314 1.573 -2.446 1.00 98.38 113 LEU A CA 1
ATOM 1000 C C . LEU A 1 113 ? -5.831 0.242 -3.037 1.00 98.38 113 LEU A C 1
ATOM 1002 O O . LEU A 1 113 ? -5.628 0.142 -4.247 1.00 98.38 113 LEU A O 1
ATOM 1006 N N . TYR A 1 114 ? -5.649 -0.778 -2.202 1.00 98.25 114 TYR A N 1
ATOM 1007 C CA . TYR A 1 114 ? -5.134 -2.074 -2.638 1.00 98.25 114 TYR A CA 1
ATOM 1008 C C . TYR A 1 114 ? -6.083 -2.778 -3.604 1.00 98.25 114 TYR A C 1
ATOM 1010 O O . TYR A 1 114 ? -5.639 -3.230 -4.658 1.00 98.25 114 TYR A O 1
ATOM 1018 N N . GLU A 1 115 ? -7.380 -2.838 -3.295 1.00 98.38 115 GLU A N 1
ATOM 1019 C CA . GLU A 1 115 ? -8.379 -3.412 -4.198 1.00 98.38 115 GLU A CA 1
ATOM 1020 C C . GLU A 1 115 ? -8.408 -2.673 -5.532 1.00 98.38 115 GLU A C 1
ATOM 1022 O O . GLU A 1 115 ? -8.286 -3.320 -6.569 1.00 98.38 115 GLU A O 1
ATOM 1027 N N . MET A 1 116 ? -8.449 -1.336 -5.513 1.00 98.38 116 MET A N 1
ATOM 1028 C CA . MET A 1 116 ? -8.418 -0.513 -6.725 1.00 98.38 116 MET A CA 1
ATOM 1029 C C . MET A 1 116 ? -7.196 -0.831 -7.597 1.00 98.38 116 MET A C 1
ATOM 1031 O O . MET A 1 116 ? -7.336 -1.046 -8.801 1.00 98.38 116 MET A O 1
ATOM 1035 N N . ILE A 1 117 ? -5.995 -0.871 -7.011 1.00 98.50 117 ILE A N 1
ATOM 1036 C CA . ILE A 1 117 ? -4.760 -1.138 -7.763 1.00 98.50 117 ILE A CA 1
ATOM 1037 C C . ILE A 1 117 ? -4.767 -2.553 -8.337 1.00 98.50 117 ILE A C 1
ATOM 1039 O O . ILE A 1 117 ? -4.411 -2.741 -9.502 1.00 98.50 117 ILE A O 1
ATOM 1043 N N . LEU A 1 118 ? -5.144 -3.553 -7.541 1.00 98.38 118 LEU A N 1
ATOM 1044 C CA . LEU A 1 118 ? -5.135 -4.950 -7.974 1.00 98.38 118 LEU A CA 1
ATOM 1045 C C . LEU A 1 118 ? -6.216 -5.230 -9.028 1.00 98.38 118 LEU A C 1
ATOM 1047 O O . LEU A 1 118 ? -5.965 -6.000 -9.954 1.00 98.38 118 LEU A O 1
ATOM 1051 N N . ASP A 1 119 ? -7.371 -4.570 -8.939 1.00 98.25 119 ASP A N 1
ATOM 1052 C CA . ASP A 1 119 ? -8.455 -4.666 -9.923 1.00 98.25 119 ASP A CA 1
ATOM 1053 C C . ASP A 1 119 ? -8.079 -4.000 -11.253 1.00 98.25 119 ASP A C 1
ATOM 1055 O O . ASP A 1 119 ? -8.385 -4.538 -12.322 1.00 98.25 119 ASP A O 1
ATOM 1059 N N . GLU A 1 120 ? -7.394 -2.852 -11.192 1.00 98.00 120 GLU A N 1
ATOM 1060 C CA . GLU A 1 120 ? -6.924 -2.115 -12.368 1.00 98.00 120 GLU A CA 1
ATOM 1061 C C . GLU A 1 120 ? -5.774 -2.844 -13.075 1.00 98.00 120 GLU A C 1
ATOM 1063 O O . GLU A 1 120 ? -5.786 -2.987 -14.297 1.00 98.00 120 GLU A O 1
ATOM 1068 N N . THR A 1 121 ? -4.770 -3.292 -12.318 1.00 97.56 121 THR A N 1
ATOM 1069 C CA . THR A 1 121 ? -3.507 -3.796 -12.886 1.00 97.56 121 THR A CA 1
ATOM 1070 C C . THR A 1 121 ? -3.492 -5.297 -13.135 1.00 97.56 121 THR A C 1
ATOM 1072 O O . THR A 1 121 ? -2.769 -5.732 -14.027 1.00 97.56 121 THR A O 1
ATOM 1075 N N . LYS A 1 122 ? -4.267 -6.081 -12.368 1.00 97.44 122 LYS A N 1
ATOM 1076 C CA . LYS A 1 122 ? -4.337 -7.555 -12.436 1.00 97.44 122 LYS A CA 1
ATOM 1077 C C . LYS A 1 122 ? -2.952 -8.210 -12.596 1.00 97.44 122 LYS A C 1
ATOM 1079 O O . LYS A 1 122 ? -2.718 -8.905 -13.583 1.00 97.44 122 LYS A O 1
ATOM 1084 N N . PRO A 1 123 ? -2.012 -7.955 -11.670 1.00 97.06 123 PRO A N 1
ATOM 1085 C CA . PRO A 1 123 ? -0.614 -8.317 -11.864 1.00 97.06 123 PRO A CA 1
ATOM 1086 C C . PRO A 1 123 ? -0.408 -9.833 -11.755 1.00 97.06 123 PRO A C 1
ATOM 1088 O O . PRO A 1 123 ? -1.010 -10.473 -10.902 1.00 97.06 123 PRO A O 1
ATOM 1091 N N . ASP A 1 124 ? 0.514 -10.403 -12.531 1.00 95.19 124 ASP A N 1
ATOM 1092 C CA . ASP A 1 124 ? 0.921 -11.809 -12.360 1.00 95.19 124 ASP A CA 1
ATOM 1093 C C . ASP A 1 124 ? 1.793 -12.020 -11.112 1.00 95.19 124 ASP A C 1
ATOM 1095 O O . ASP A 1 124 ? 1.758 -13.077 -10.475 1.00 95.19 124 ASP A O 1
ATOM 1099 N N . PHE A 1 125 ? 2.594 -11.002 -10.775 1.00 95.00 125 PHE A N 1
ATOM 1100 C CA . PHE A 1 125 ? 3.562 -11.033 -9.686 1.00 95.00 125 PHE A CA 1
ATOM 1101 C C . PHE A 1 125 ? 3.534 -9.753 -8.855 1.00 95.00 125 PHE A C 1
ATOM 1103 O O . PHE A 1 125 ? 3.436 -8.640 -9.378 1.00 95.00 125 PHE A O 1
ATOM 1110 N N . VAL A 1 126 ? 3.733 -9.910 -7.549 1.00 96.00 126 VAL A N 1
ATOM 1111 C CA . VAL A 1 126 ? 3.918 -8.809 -6.601 1.00 96.00 126 VAL A CA 1
ATOM 1112 C C . VAL A 1 126 ? 5.296 -8.936 -5.966 1.00 96.00 126 VAL A C 1
ATOM 1114 O O . VAL A 1 126 ? 5.599 -9.935 -5.327 1.00 96.00 126 VAL A O 1
ATOM 1117 N N . LEU A 1 127 ? 6.138 -7.920 -6.151 1.00 93.62 127 LEU A N 1
ATOM 1118 C CA . LEU A 1 127 ? 7.452 -7.828 -5.515 1.00 93.62 127 LEU A CA 1
ATOM 1119 C C . LEU A 1 127 ? 7.384 -6.840 -4.354 1.00 93.62 127 LEU A C 1
ATOM 1121 O O . LEU A 1 127 ? 7.006 -5.687 -4.587 1.00 93.62 127 LEU A O 1
ATOM 1125 N N . MET A 1 128 ? 7.750 -7.280 -3.150 1.00 91.88 128 MET A N 1
ATOM 1126 C CA . MET A 1 128 ? 7.717 -6.470 -1.928 1.00 91.88 128 MET A CA 1
ATOM 1127 C C . MET A 1 128 ? 8.742 -6.940 -0.885 1.00 91.88 128 MET A C 1
ATOM 1129 O O . MET A 1 128 ? 9.196 -8.081 -0.923 1.00 91.88 128 MET A O 1
ATOM 1133 N N . GLU A 1 129 ? 9.093 -6.067 0.063 1.00 83.94 129 GLU A N 1
ATOM 1134 C CA . GLU A 1 129 ? 9.890 -6.440 1.242 1.00 83.94 129 GLU A CA 1
ATOM 1135 C C . GLU A 1 129 ? 9.084 -7.343 2.201 1.00 83.94 129 GLU A C 1
ATOM 1137 O O . GLU A 1 129 ? 7.849 -7.350 2.149 1.00 83.94 129 GLU A O 1
ATOM 1142 N N . PRO A 1 130 ? 9.751 -8.087 3.110 1.00 80.38 130 PRO A N 1
ATOM 1143 C CA . PRO A 1 130 ? 9.067 -8.815 4.172 1.00 80.38 130 PRO A CA 1
ATOM 1144 C C . PRO A 1 130 ? 8.129 -7.902 4.968 1.00 80.38 130 PRO A C 1
ATOM 1146 O O . PRO A 1 130 ? 8.509 -6.787 5.346 1.00 80.38 130 PRO A O 1
ATOM 1149 N N . SER A 1 131 ? 6.919 -8.388 5.257 1.00 76.56 131 SER A N 1
ATOM 1150 C CA . SER A 1 131 ? 5.925 -7.611 5.993 1.00 76.56 131 SER A CA 1
ATOM 1151 C C . SER A 1 131 ? 6.401 -7.319 7.414 1.00 76.56 131 SER A C 1
ATOM 1153 O O . SER A 1 131 ? 6.706 -8.226 8.195 1.00 76.56 131 SER A O 1
ATOM 1155 N N . HIS A 1 132 ? 6.476 -6.038 7.745 1.00 79.19 132 HIS A N 1
ATOM 1156 C CA . HIS A 1 132 ? 6.991 -5.547 9.026 1.00 79.19 132 HIS A CA 1
ATOM 1157 C C . HIS A 1 132 ? 6.179 -4.375 9.584 1.00 79.19 132 HIS A C 1
ATOM 1159 O O . HIS A 1 132 ? 6.416 -3.967 10.720 1.00 79.19 132 HIS A O 1
ATOM 1165 N N . GLN A 1 133 ? 5.235 -3.844 8.802 1.00 88.62 133 GLN A N 1
ATOM 1166 C CA . GLN A 1 133 ? 4.251 -2.846 9.222 1.00 88.62 133 GLN A CA 1
ATOM 1167 C C . GLN A 1 133 ? 2.852 -3.300 8.790 1.00 88.62 133 GLN A C 1
ATOM 1169 O O . GLN A 1 133 ? 2.707 -4.078 7.848 1.00 88.62 133 GLN A O 1
ATOM 1174 N N . GLN A 1 134 ? 1.820 -2.863 9.496 1.00 92.94 134 GLN A N 1
ATOM 1175 C CA . GLN A 1 134 ? 0.457 -3.341 9.297 1.00 92.94 134 GLN A CA 1
ATOM 1176 C C . GLN A 1 134 ? -0.002 -3.114 7.855 1.00 92.94 134 GLN A C 1
ATOM 1178 O O . GLN A 1 134 ? -0.548 -4.032 7.251 1.00 92.94 134 GLN A O 1
ATOM 1183 N N . HIS A 1 135 ? 0.289 -1.956 7.267 1.00 93.50 135 HIS A N 1
ATOM 1184 C CA . HIS A 1 135 ? -0.201 -1.608 5.938 1.00 93.50 135 HIS A CA 1
ATOM 1185 C C . HIS A 1 135 ? 0.380 -2.526 4.852 1.00 93.50 135 HIS A C 1
ATOM 1187 O O . HIS A 1 135 ? -0.351 -3.011 3.987 1.00 93.50 135 HIS A O 1
ATOM 1193 N N . ASN A 1 136 ? 1.676 -2.858 4.932 1.00 92.38 136 ASN A N 1
ATOM 1194 C CA . ASN A 1 136 ? 2.305 -3.786 3.990 1.00 92.38 136 ASN A CA 1
ATOM 1195 C C . ASN A 1 136 ? 1.940 -5.250 4.281 1.00 92.38 136 ASN A C 1
ATOM 1197 O O . ASN A 1 136 ? 1.869 -6.056 3.354 1.00 92.38 136 ASN A O 1
ATOM 1201 N N . HIS A 1 137 ? 1.631 -5.590 5.533 1.00 94.19 137 HIS A N 1
ATOM 1202 C CA . HIS A 1 137 ? 1.124 -6.910 5.890 1.00 94.19 137 HIS A CA 1
ATOM 1203 C C . HIS A 1 137 ? -0.300 -7.149 5.364 1.00 94.19 137 HIS A C 1
ATOM 1205 O O . HIS A 1 137 ? -0.566 -8.200 4.784 1.00 94.19 137 HIS A O 1
ATOM 1211 N N . ILE A 1 138 ? -1.191 -6.156 5.456 1.00 96.19 138 ILE A N 1
ATOM 1212 C CA . ILE A 1 138 ? -2.533 -6.233 4.856 1.00 96.19 138 ILE A CA 1
ATOM 1213 C C . ILE A 1 138 ? -2.433 -6.408 3.345 1.00 96.19 138 ILE A C 1
ATOM 1215 O O . ILE A 1 138 ? -3.096 -7.278 2.783 1.00 96.19 138 ILE A O 1
ATOM 1219 N N . PHE A 1 139 ? -1.582 -5.625 2.676 1.00 97.00 139 PHE A N 1
ATOM 1220 C CA . PHE A 1 139 ? -1.385 -5.774 1.236 1.00 97.00 139 PHE A CA 1
ATOM 1221 C C . PHE A 1 139 ? -0.907 -7.186 0.864 1.00 97.00 139 PHE A C 1
ATOM 1223 O O . PHE A 1 139 ? -1.406 -7.769 -0.101 1.00 97.00 139 PHE A O 1
ATOM 1230 N N . TYR A 1 140 ? 0.013 -7.759 1.648 1.00 95.56 140 TYR A N 1
ATOM 1231 C CA . TYR A 1 140 ? 0.483 -9.135 1.483 1.00 95.56 140 TYR A CA 1
ATOM 1232 C C . TYR A 1 140 ? -0.657 -10.159 1.605 1.00 95.56 140 TYR A C 1
ATOM 1234 O O . TYR A 1 140 ? -0.829 -10.983 0.704 1.00 95.56 140 TYR A O 1
ATOM 1242 N N . GLU A 1 141 ? -1.467 -10.092 2.665 1.00 95.31 141 GLU A N 1
ATOM 1243 C CA . GLU A 1 141 ? -2.574 -11.035 2.879 1.00 95.31 141 GLU A CA 1
ATOM 1244 C C . GLU A 1 141 ? -3.679 -10.894 1.815 1.00 95.31 141 GLU A C 1
ATOM 1246 O O . GLU A 1 141 ? -4.209 -11.896 1.326 1.00 95.31 141 GLU A O 1
ATOM 1251 N N . ILE A 1 142 ? -3.965 -9.674 1.347 1.00 97.44 142 ILE A N 1
ATOM 1252 C CA . ILE A 1 142 ? -4.870 -9.446 0.207 1.00 97.44 142 ILE A CA 1
ATOM 1253 C C . ILE A 1 142 ? -4.296 -10.058 -1.075 1.00 97.44 142 ILE A C 1
ATOM 1255 O O . ILE A 1 142 ? -4.998 -10.751 -1.807 1.00 97.44 142 ILE A O 1
ATOM 1259 N N . CYS A 1 143 ? -3.012 -9.856 -1.372 1.00 96.44 143 CYS A N 1
ATOM 1260 C CA . CYS A 1 143 ? -2.403 -10.459 -2.560 1.00 96.44 143 CYS A CA 1
ATOM 1261 C C . CYS A 1 143 ? -2.453 -11.995 -2.504 1.00 96.44 143 CYS A C 1
ATOM 1263 O O . CYS A 1 143 ? -2.779 -12.649 -3.498 1.00 96.44 143 CYS A O 1
ATOM 1265 N N . LYS A 1 144 ? -2.171 -12.565 -1.331 1.00 94.81 144 LYS A N 1
ATOM 1266 C CA . LYS A 1 144 ? -2.149 -14.009 -1.077 1.00 94.81 144 LYS A CA 1
ATOM 1267 C C . LYS A 1 144 ? -3.536 -14.635 -1.205 1.00 94.81 144 LYS A C 1
ATOM 1269 O O . LYS A 1 144 ? -3.686 -15.629 -1.910 1.00 94.81 144 LYS A O 1
ATOM 1274 N N . SER A 1 145 ? -4.552 -14.039 -0.586 1.00 96.06 145 SER A N 1
ATOM 1275 C CA . SER A 1 145 ? -5.949 -14.493 -0.688 1.00 96.06 145 SER A CA 1
ATOM 1276 C C . SER A 1 145 ? -6.496 -14.406 -2.117 1.00 96.06 145 SER A C 1
ATOM 1278 O O . SER A 1 145 ? -7.302 -15.241 -2.523 1.00 96.06 145 SER A O 1
ATOM 1280 N N . ARG A 1 146 ? -5.998 -13.462 -2.924 1.00 96.44 146 ARG A N 1
ATOM 1281 C CA . ARG A 1 146 ? -6.318 -13.343 -4.357 1.00 96.44 146 ARG A CA 1
ATOM 1282 C C . ARG A 1 146 ? -5.507 -14.283 -5.260 1.00 96.44 146 ARG A C 1
ATOM 1284 O O . ARG A 1 146 ? -5.675 -14.239 -6.476 1.00 96.44 146 ARG A O 1
ATOM 1291 N N . GLY A 1 147 ? -4.645 -15.132 -4.698 1.00 94.12 147 GLY A N 1
ATOM 1292 C CA . GLY A 1 147 ? -3.855 -16.115 -5.446 1.00 94.12 147 GLY A CA 1
ATOM 1293 C C . GLY A 1 147 ? -2.697 -15.523 -6.256 1.00 94.12 147 GLY A C 1
ATOM 1294 O O . GLY A 1 147 ? -2.198 -16.178 -7.173 1.00 94.12 147 GLY A O 1
ATOM 1295 N N . LEU A 1 148 ? -2.263 -14.297 -5.944 1.00 94.69 148 LEU A N 1
ATOM 1296 C CA . LEU A 1 148 ? -1.148 -13.644 -6.629 1.00 94.69 148 LEU A CA 1
ATOM 1297 C C . LEU A 1 148 ? 0.190 -14.265 -6.220 1.00 94.69 148 LEU A C 1
ATOM 1299 O O . LEU A 1 148 ? 0.403 -14.634 -5.063 1.00 94.69 148 LEU A O 1
ATOM 1303 N N . LYS A 1 149 ? 1.136 -14.337 -7.161 1.00 94.75 149 LYS A N 1
ATOM 1304 C CA . LYS A 1 149 ? 2.492 -14.817 -6.870 1.00 94.75 149 LYS A CA 1
ATOM 1305 C C . LYS A 1 149 ? 3.301 -13.698 -6.227 1.00 94.75 149 LYS A C 1
ATOM 1307 O O . LYS A 1 149 ? 3.674 -12.729 -6.886 1.00 94.75 149 LYS A O 1
ATOM 1312 N N . ILE A 1 150 ? 3.595 -13.843 -4.942 1.00 94.44 150 ILE A N 1
ATOM 1313 C CA . ILE A 1 150 ? 4.358 -12.851 -4.182 1.00 94.44 150 ILE A CA 1
ATOM 1314 C C . ILE A 1 150 ? 5.828 -13.275 -4.129 1.00 94.44 150 ILE A C 1
ATOM 1316 O O . ILE A 1 150 ? 6.150 -14.398 -3.744 1.00 94.44 150 ILE A O 1
ATOM 1320 N N . ILE A 1 151 ? 6.725 -12.371 -4.513 1.00 90.75 151 ILE A N 1
ATOM 1321 C CA . ILE A 1 151 ? 8.174 -12.546 -4.446 1.00 90.75 151 ILE A CA 1
ATOM 1322 C C . ILE A 1 151 ? 8.708 -11.584 -3.389 1.00 90.75 151 ILE A C 1
ATOM 1324 O O . ILE A 1 151 ? 8.587 -10.366 -3.525 1.00 90.75 151 ILE A O 1
ATOM 1328 N N . ILE A 1 152 ? 9.335 -12.149 -2.360 1.00 88.94 152 ILE A N 1
ATOM 1329 C CA . ILE A 1 152 ? 9.959 -11.402 -1.270 1.00 88.94 152 ILE A CA 1
ATOM 1330 C C . ILE A 1 152 ? 11.466 -11.673 -1.310 1.00 88.94 152 ILE A C 1
ATOM 1332 O O . ILE A 1 152 ? 11.903 -12.750 -0.889 1.00 88.94 152 ILE A O 1
ATOM 1336 N N . PRO A 1 153 ? 12.283 -10.747 -1.843 1.00 78.44 153 PRO A N 1
ATOM 1337 C CA . PRO A 1 153 ? 13.729 -10.895 -1.835 1.00 78.44 153 PRO A CA 1
ATOM 1338 C C . PRO A 1 153 ? 14.243 -10.909 -0.395 1.00 78.44 153 PRO A C 1
ATOM 1340 O O . PRO A 1 153 ? 13.961 -10.007 0.389 1.00 78.44 153 PRO A O 1
ATOM 1343 N N . PHE A 1 154 ? 15.030 -11.921 -0.039 1.00 71.06 154 PHE A N 1
ATOM 1344 C CA . PHE A 1 154 ? 15.717 -11.967 1.247 1.00 71.06 154 PHE A CA 1
ATOM 1345 C C . PHE A 1 154 ? 17.214 -11.779 1.036 1.00 71.06 154 PHE A C 1
ATOM 1347 O O . PHE A 1 154 ? 17.783 -12.297 0.073 1.00 71.06 154 PHE A O 1
ATOM 1354 N N . THR A 1 155 ? 17.883 -11.068 1.944 1.00 65.12 155 THR A N 1
ATOM 1355 C CA . THR A 1 155 ? 19.341 -10.976 1.881 1.00 65.12 155 THR A CA 1
ATOM 1356 C C . THR A 1 155 ? 19.937 -12.364 2.104 1.00 65.12 155 THR A C 1
ATOM 1358 O O . THR A 1 155 ? 19.779 -12.968 3.168 1.00 65.12 155 THR A O 1
ATOM 1361 N N . ALA A 1 156 ? 20.634 -12.889 1.094 1.00 55.12 156 ALA A N 1
ATOM 1362 C CA . ALA A 1 156 ? 21.425 -14.097 1.258 1.00 55.12 156 ALA A CA 1
ATOM 1363 C C . ALA A 1 156 ? 22.454 -13.825 2.362 1.00 55.12 156 ALA A C 1
ATOM 1365 O O . ALA A 1 156 ? 23.346 -12.989 2.214 1.00 55.12 156 ALA A O 1
ATOM 1366 N N . ARG A 1 157 ? 22.291 -14.482 3.515 1.00 56.00 157 ARG A N 1
ATOM 1367 C CA . ARG A 1 157 ? 23.291 -14.441 4.577 1.00 56.00 157 ARG A CA 1
ATOM 1368 C C . ARG A 1 157 ? 24.554 -15.063 3.990 1.00 56.00 157 ARG A C 1
ATOM 1370 O O . ARG A 1 157 ? 24.601 -16.276 3.817 1.00 56.00 157 ARG A O 1
ATOM 1377 N N . THR A 1 158 ? 25.589 -14.269 3.720 1.00 47.69 158 THR A N 1
ATOM 1378 C CA . THR A 1 158 ? 26.945 -14.805 3.848 1.00 47.69 158 THR A CA 1
ATOM 1379 C C . THR A 1 158 ? 27.009 -15.299 5.284 1.00 47.69 158 THR A C 1
ATOM 1381 O O . THR A 1 158 ? 26.901 -14.493 6.210 1.00 47.69 158 THR A O 1
ATOM 1384 N N . VAL A 1 159 ? 26.998 -16.617 5.467 1.00 48.25 159 VAL A N 1
ATOM 1385 C CA . VAL A 1 159 ? 27.014 -17.258 6.779 1.00 48.25 159 VAL A CA 1
ATOM 1386 C C . VAL A 1 159 ? 28.253 -16.740 7.499 1.00 48.25 159 VAL A C 1
ATOM 1388 O O . VAL A 1 159 ? 29.359 -17.161 7.191 1.00 48.25 159 VAL A O 1
ATOM 1391 N N . ASP A 1 160 ? 28.086 -15.773 8.399 1.00 49.56 160 ASP A N 1
ATOM 1392 C CA . ASP A 1 160 ? 29.091 -15.468 9.407 1.00 49.56 160 ASP A CA 1
ATOM 1393 C C . ASP A 1 160 ? 28.941 -16.566 10.465 1.00 49.56 160 ASP A C 1
ATOM 1395 O O . ASP A 1 160 ? 27.944 -16.561 11.196 1.00 49.56 160 ASP A O 1
ATOM 1399 N N . PRO A 1 161 ? 29.874 -17.531 10.548 1.00 52.09 161 PRO A N 1
ATOM 1400 C CA . PRO A 1 161 ? 29.731 -18.675 11.438 1.00 52.09 161 PRO A CA 1
ATOM 1401 C C . PRO A 1 161 ? 29.770 -18.279 12.923 1.00 52.09 161 PRO A C 1
ATOM 1403 O O . PRO A 1 161 ? 29.524 -19.122 13.782 1.00 52.09 161 PRO A O 1
ATOM 1406 N N . LYS A 1 162 ? 30.068 -17.010 13.248 1.00 51.94 162 LYS A N 1
ATOM 1407 C CA . LYS A 1 162 ? 30.151 -16.495 14.623 1.00 51.94 162 LYS A CA 1
ATOM 1408 C C . LYS A 1 162 ? 28.922 -15.706 15.068 1.00 51.94 162 LYS A C 1
ATOM 1410 O O . LYS A 1 162 ? 28.815 -15.381 16.252 1.00 51.94 162 LYS A O 1
ATOM 1415 N N . ARG A 1 163 ? 27.979 -15.396 14.173 1.00 46.75 163 ARG A N 1
ATOM 1416 C CA . ARG A 1 163 ? 26.720 -14.749 14.562 1.00 46.75 163 ARG A CA 1
ATOM 1417 C C . ARG A 1 163 ? 25.677 -15.809 14.884 1.00 46.75 163 ARG A C 1
ATOM 1419 O O . ARG A 1 163 ? 25.141 -16.462 13.996 1.00 46.75 163 ARG A O 1
ATOM 1426 N N . SER A 1 164 ? 25.404 -15.942 16.183 1.00 43.38 164 SER A N 1
ATOM 1427 C CA . SER A 1 164 ? 24.255 -16.661 16.736 1.00 43.38 164 SER A CA 1
ATOM 1428 C C . SER A 1 164 ? 23.014 -16.483 15.856 1.00 43.38 164 SER A C 1
ATOM 1430 O O . SER A 1 164 ? 22.669 -15.366 15.462 1.00 43.38 164 SER A O 1
ATOM 1432 N N . LEU A 1 165 ? 22.330 -17.600 15.602 1.00 44.00 165 LEU A N 1
ATOM 1433 C CA . LEU A 1 165 ? 21.053 -17.713 14.902 1.00 44.00 165 LEU A CA 1
ATOM 1434 C C . LEU A 1 165 ? 19.890 -17.062 15.680 1.00 44.00 165 LEU A C 1
ATOM 1436 O O . LEU A 1 165 ? 18.744 -17.461 15.522 1.00 44.00 165 LEU A O 1
ATOM 1440 N N . ASN A 1 166 ? 20.146 -16.056 16.515 1.00 41.44 166 ASN A N 1
ATOM 1441 C CA . ASN A 1 166 ? 19.097 -15.238 17.100 1.00 41.44 166 ASN A CA 1
ATOM 1442 C C . ASN A 1 166 ? 18.618 -14.252 16.037 1.00 41.44 166 ASN A C 1
ATOM 1444 O O . ASN A 1 166 ? 18.981 -13.077 16.011 1.00 41.44 166 ASN A O 1
ATOM 1448 N N . SER A 1 167 ? 17.787 -14.770 15.136 1.00 41.72 167 SER A N 1
ATOM 1449 C CA . SER A 1 167 ? 16.857 -13.986 14.335 1.00 41.72 167 SER A CA 1
ATOM 1450 C C . SER A 1 167 ? 15.846 -13.333 15.280 1.00 41.72 167 SER A C 1
ATOM 1452 O O . SER A 1 167 ? 14.685 -13.715 15.323 1.00 41.72 167 SER A O 1
ATOM 1454 N N . SER A 1 168 ? 16.263 -12.315 16.029 1.00 40.91 168 SER A N 1
ATOM 1455 C CA . SER A 1 168 ? 15.367 -11.414 16.764 1.00 40.91 168 SER A CA 1
ATOM 1456 C C . SER A 1 168 ? 14.582 -10.488 15.821 1.00 40.91 168 SER A C 1
ATOM 1458 O O . SER A 1 168 ? 14.188 -9.387 16.195 1.00 40.91 168 SER A O 1
ATOM 1460 N N . ARG A 1 169 ? 14.364 -10.915 14.571 1.00 42.97 169 ARG A N 1
ATOM 1461 C CA . ARG A 1 169 ? 13.410 -10.290 13.665 1.00 42.97 169 ARG A CA 1
ATOM 1462 C C . ARG A 1 169 ? 12.063 -10.937 13.935 1.00 42.97 169 ARG A C 1
ATOM 1464 O O . ARG A 1 169 ? 11.806 -12.050 13.489 1.00 42.97 169 ARG A O 1
ATOM 1471 N N . ILE A 1 170 ? 11.253 -10.236 14.713 1.00 49.28 170 ILE A N 1
ATOM 1472 C CA . ILE A 1 170 ? 9.828 -10.507 14.833 1.00 49.28 170 ILE A CA 1
ATOM 1473 C C . ILE A 1 170 ? 9.207 -9.949 13.549 1.00 49.28 170 ILE A C 1
ATOM 1475 O O . ILE A 1 170 ? 9.250 -8.741 13.321 1.00 49.28 170 ILE A O 1
ATOM 1479 N N . TYR A 1 171 ? 8.739 -10.830 12.668 1.00 55.09 171 TYR A N 1
ATOM 1480 C CA . TYR A 1 171 ? 7.888 -10.426 11.550 1.00 55.09 171 TYR A CA 1
ATOM 1481 C C . TYR A 1 171 ? 6.478 -10.194 12.089 1.00 55.09 171 TYR A C 1
ATOM 1483 O O . TYR A 1 171 ? 6.081 -10.861 13.046 1.00 55.09 171 TYR A O 1
ATOM 1491 N N . LEU A 1 172 ? 5.726 -9.273 11.483 1.00 50.31 172 LEU A N 1
ATOM 1492 C CA . LEU A 1 172 ? 4.292 -9.217 11.748 1.00 50.31 172 LEU A CA 1
ATOM 1493 C C . LEU A 1 172 ? 3.683 -10.547 11.317 1.00 50.31 172 LEU A C 1
ATOM 1495 O O . LEU A 1 172 ? 3.897 -10.997 10.191 1.00 50.31 172 LEU A O 1
ATOM 1499 N N . GLY A 1 173 ? 2.984 -11.184 12.243 1.00 56.25 173 GLY A N 1
ATOM 1500 C CA . GLY A 1 173 ? 2.242 -12.404 11.996 1.00 56.25 173 GLY A CA 1
ATOM 1501 C C . GLY A 1 173 ? 0.919 -12.357 12.739 1.00 56.25 173 GLY A C 1
ATOM 1502 O O . GLY A 1 173 ? 0.751 -11.584 13.682 1.00 56.25 173 GLY A O 1
ATOM 1503 N N . ASP A 1 174 ? 0.003 -13.230 12.341 1.00 53.88 174 ASP A N 1
ATOM 1504 C CA . ASP A 1 174 ? -1.376 -13.269 12.846 1.00 53.88 174 ASP A CA 1
ATOM 1505 C C . ASP A 1 174 ? -1.505 -13.852 14.263 1.00 53.88 174 ASP A C 1
ATOM 1507 O O . ASP A 1 174 ? -2.597 -14.176 14.727 1.00 53.88 174 ASP A O 1
ATOM 1511 N N . GLN A 1 175 ? -0.387 -14.036 14.964 1.00 61.69 175 GLN A N 1
ATOM 1512 C CA . GLN A 1 175 ? -0.388 -14.490 16.346 1.00 61.69 175 GLN A CA 1
ATOM 1513 C C . GLN A 1 175 ? -0.521 -13.283 17.274 1.00 61.69 175 GLN A C 1
ATOM 1515 O O . GLN A 1 175 ? 0.145 -12.264 17.099 1.00 61.69 175 GLN A O 1
ATOM 1520 N N . LEU A 1 176 ? -1.386 -13.412 18.280 1.00 57.97 176 LEU A N 1
ATOM 1521 C CA . LEU A 1 176 ? -1.493 -12.431 19.353 1.00 57.97 176 LEU A CA 1
ATOM 1522 C C . LEU A 1 176 ? -0.135 -12.345 20.056 1.00 57.97 176 LEU A C 1
ATOM 1524 O O . LEU A 1 176 ? 0.340 -13.360 20.573 1.00 57.97 176 LEU A O 1
ATOM 1528 N N . ASP A 1 177 ? 0.495 -11.170 20.072 1.00 61.66 177 ASP A N 1
ATOM 1529 C CA . ASP A 1 177 ? 1.726 -10.998 20.836 1.00 61.66 177 ASP A CA 1
ATOM 1530 C C . ASP A 1 177 ? 1.388 -11.206 22.326 1.00 61.66 177 ASP A C 1
ATOM 1532 O O . ASP A 1 177 ? 0.534 -10.491 22.866 1.00 61.66 177 ASP A O 1
ATOM 1536 N N . PRO A 1 178 ? 2.024 -12.169 23.025 1.00 60.69 178 PRO A N 1
ATOM 1537 C CA . PRO A 1 178 ? 1.793 -12.385 24.452 1.00 60.69 178 PRO A CA 1
ATOM 1538 C C . PRO A 1 178 ? 2.046 -11.130 25.300 1.00 60.69 178 PRO A C 1
ATOM 1540 O O . PRO A 1 178 ? 1.502 -11.004 26.397 1.00 60.69 178 PRO A O 1
ATOM 1543 N N . CYS A 1 179 ? 2.865 -10.202 24.800 1.00 56.12 179 CYS A N 1
ATOM 1544 C CA . CYS A 1 179 ? 3.164 -8.921 25.428 1.00 56.12 179 CYS A CA 1
ATOM 1545 C C . CYS A 1 179 ? 2.150 -7.815 25.076 1.00 56.12 179 CYS A C 1
ATOM 1547 O O . CYS A 1 179 ? 2.168 -6.770 25.729 1.00 56.12 179 CYS A O 1
ATOM 1549 N N . LEU A 1 180 ? 1.275 -8.018 24.080 1.00 57.94 180 LEU A N 1
ATOM 1550 C CA . LEU A 1 180 ? 0.276 -7.050 23.599 1.00 57.94 180 LEU A CA 1
ATOM 1551 C C . LEU A 1 180 ? -1.127 -7.678 23.487 1.00 57.94 180 LEU A C 1
ATOM 1553 O O . LEU A 1 180 ? -1.688 -7.771 22.393 1.00 57.94 180 L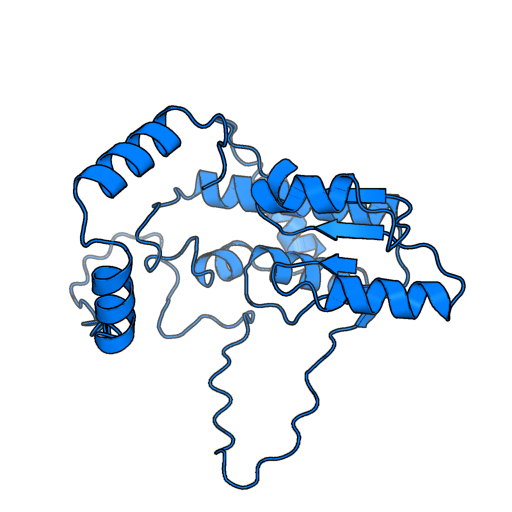EU A O 1
ATOM 1557 N N . PRO A 1 181 ? -1.744 -8.099 24.605 1.00 58.59 181 PRO A N 1
ATOM 1558 C CA . PRO A 1 181 ? -3.102 -8.620 24.563 1.00 58.59 181 PRO A CA 1
ATOM 1559 C C . PRO A 1 181 ? -4.095 -7.543 24.098 1.00 58.59 181 PRO A C 1
ATOM 1561 O O . PRO A 1 181 ? -4.000 -6.378 24.498 1.00 58.59 181 PRO A O 1
ATOM 1564 N N . LEU A 1 182 ? -5.073 -7.936 23.274 1.00 51.81 182 LEU A N 1
ATOM 1565 C CA . LEU A 1 182 ? -6.138 -7.038 22.821 1.00 51.81 182 LEU A CA 1
ATOM 1566 C C . LEU A 1 182 ? -6.919 -6.467 24.025 1.00 51.81 182 LEU A C 1
ATOM 1568 O O . LEU A 1 182 ? -7.166 -7.193 24.994 1.00 51.81 182 LEU A O 1
ATOM 1572 N N . PRO A 1 183 ? -7.349 -5.190 23.990 1.00 50.69 183 PRO A N 1
ATOM 1573 C CA . PRO A 1 183 ? -8.148 -4.620 25.067 1.00 50.69 183 PRO A CA 1
ATOM 1574 C C . PRO A 1 183 ? -9.494 -5.351 25.183 1.00 50.69 183 PRO A C 1
ATOM 1576 O O . PRO A 1 183 ? -10.289 -5.357 24.244 1.00 50.69 183 PRO A O 1
ATOM 1579 N N . ASN A 1 184 ? -9.789 -5.931 26.349 1.00 50.00 184 ASN A N 1
ATOM 1580 C CA . ASN A 1 184 ? -11.111 -6.493 26.616 1.00 50.00 184 ASN A CA 1
ATOM 1581 C C . ASN A 1 184 ? -12.136 -5.356 26.743 1.00 50.00 184 ASN A C 1
ATOM 1583 O O . ASN A 1 184 ? -11.987 -4.472 27.584 1.00 50.00 184 ASN A O 1
ATOM 1587 N N . GLY A 1 185 ? -13.221 -5.408 25.964 1.00 47.22 185 GLY A N 1
ATOM 1588 C CA . GLY A 1 185 ? -14.333 -4.441 25.982 1.00 47.22 185 GLY A CA 1
ATOM 1589 C C . GLY A 1 185 ? -15.167 -4.405 27.275 1.00 47.22 185 GLY A C 1
ATOM 1590 O O . GLY A 1 185 ? -16.322 -3.988 27.256 1.00 47.22 185 GLY A O 1
ATOM 1591 N N . LYS A 1 186 ? -14.621 -4.855 28.408 1.00 46.66 186 LYS A N 1
ATOM 1592 C CA . LYS A 1 186 ? -15.238 -4.755 29.732 1.00 46.66 186 LYS A CA 1
ATOM 1593 C C . LYS A 1 186 ? -14.232 -4.153 30.701 1.00 46.66 186 LYS A C 1
ATOM 1595 O O . LYS A 1 186 ? -13.144 -4.687 30.877 1.00 46.66 186 LYS A O 1
ATOM 1600 N N . ASN A 1 187 ? -14.640 -3.049 31.327 1.00 55.72 187 ASN A N 1
ATOM 1601 C CA . ASN A 1 187 ? -13.935 -2.362 32.404 1.00 55.72 187 ASN A CA 1
ATOM 1602 C C . ASN A 1 187 ? -13.259 -3.351 33.358 1.00 55.72 187 ASN A C 1
ATOM 1604 O O . ASN A 1 187 ? -13.936 -3.995 34.158 1.00 55.72 187 ASN A O 1
ATOM 1608 N N . THR A 1 188 ? -11.933 -3.405 33.345 1.00 40.28 188 THR A N 1
ATOM 1609 C CA . THR A 1 188 ? -11.186 -4.003 34.446 1.00 40.28 188 THR A CA 1
ATOM 1610 C C . THR A 1 188 ? -10.035 -3.097 34.829 1.00 40.28 188 THR A C 1
ATOM 1612 O O . THR A 1 188 ? -9.065 -2.933 34.091 1.00 40.28 188 THR A O 1
ATOM 1615 N N . LYS A 1 189 ? -10.170 -2.519 36.025 1.00 46.75 189 LYS A N 1
ATOM 1616 C CA . LYS A 1 189 ? -9.061 -2.036 36.838 1.00 46.75 189 LYS A CA 1
ATOM 1617 C C . LYS A 1 189 ? -8.123 -3.219 37.077 1.00 46.75 189 LYS A C 1
ATOM 1619 O O . LYS A 1 189 ? -8.430 -4.065 37.908 1.00 46.75 189 LYS A O 1
ATOM 1624 N N . TYR A 1 190 ? -7.017 -3.287 36.351 1.00 40.72 190 TYR A N 1
ATOM 1625 C CA . TYR A 1 190 ? -5.874 -4.090 36.759 1.00 40.72 190 TYR A CA 1
ATOM 1626 C C . TYR A 1 190 ? -4.617 -3.242 36.640 1.00 40.72 190 TYR A C 1
ATOM 1628 O O . TYR A 1 190 ? -4.037 -3.062 35.571 1.00 40.72 190 TYR A O 1
ATOM 1636 N N . ASP A 1 191 ? -4.244 -2.703 37.798 1.00 47.16 191 ASP A N 1
ATOM 1637 C CA . ASP A 1 191 ? -2.886 -2.320 38.126 1.00 47.16 191 ASP A CA 1
ATOM 1638 C C . ASP A 1 191 ? -2.005 -3.563 38.037 1.00 47.16 191 ASP A C 1
ATOM 1640 O O . ASP A 1 191 ? -2.072 -4.449 38.881 1.00 47.16 191 ASP A O 1
ATOM 1644 N N . ASN A 1 192 ? -1.205 -3.624 36.983 1.00 44.34 192 ASN A N 1
ATOM 1645 C CA . ASN A 1 192 ? 0.133 -4.196 36.984 1.00 44.34 192 ASN A CA 1
ATOM 1646 C C . ASN A 1 192 ? 0.843 -3.557 35.797 1.00 44.34 192 ASN A C 1
ATOM 1648 O O . ASN A 1 192 ? 0.775 -4.056 34.678 1.00 44.34 192 ASN A O 1
ATOM 1652 N N . LYS A 1 193 ? 1.468 -2.394 36.021 1.00 38.66 193 LYS A N 1
ATOM 1653 C CA . LYS A 1 193 ? 2.353 -1.782 35.024 1.00 38.66 193 LYS A CA 1
ATOM 1654 C C . LYS A 1 193 ? 3.514 -2.752 34.778 1.00 38.66 193 LYS A C 1
ATOM 1656 O O . LYS A 1 193 ? 4.325 -2.907 35.694 1.00 38.66 193 LYS A O 1
ATOM 1661 N N . PRO A 1 194 ? 3.676 -3.352 33.586 1.00 39.41 194 PRO A N 1
ATOM 1662 C CA . PRO A 1 194 ? 4.988 -3.847 33.218 1.00 39.41 194 PRO A CA 1
ATOM 1663 C C . PRO A 1 194 ? 5.919 -2.634 33.215 1.00 39.41 194 PRO A C 1
ATOM 1665 O O . PRO A 1 194 ? 5.677 -1.644 32.516 1.00 39.41 194 PRO A O 1
ATOM 1668 N N . SER A 1 195 ? 6.967 -2.662 34.035 1.00 38.44 195 SER A N 1
ATOM 1669 C CA . SER A 1 195 ? 8.073 -1.733 33.867 1.00 38.44 195 SER A CA 1
ATOM 1670 C C . SER A 1 195 ? 8.773 -2.117 32.570 1.00 38.44 195 SER A C 1
ATOM 1672 O O . SER A 1 195 ? 9.703 -2.919 32.543 1.00 38.44 195 SER A O 1
ATOM 1674 N N . ILE A 1 196 ? 8.316 -1.538 31.459 1.00 41.91 196 ILE A N 1
ATOM 1675 C CA . ILE A 1 196 ? 9.144 -1.433 30.267 1.00 41.91 196 ILE A CA 1
ATOM 1676 C C . ILE A 1 196 ? 10.320 -0.571 30.710 1.00 41.91 196 ILE A C 1
ATOM 1678 O O . ILE A 1 196 ? 10.229 0.658 30.764 1.00 41.91 196 ILE A O 1
ATOM 1682 N N . ILE A 1 197 ? 11.419 -1.218 31.097 1.00 40.84 197 ILE A N 1
ATOM 1683 C CA . ILE A 1 197 ? 12.711 -0.558 31.148 1.00 40.84 197 ILE A CA 1
ATOM 1684 C C . ILE A 1 197 ? 12.985 -0.235 29.692 1.00 40.84 197 ILE A C 1
ATOM 1686 O O . ILE A 1 197 ? 13.484 -1.061 28.931 1.00 40.84 197 ILE A O 1
ATOM 1690 N N . GLN A 1 198 ? 12.564 0.959 29.285 1.00 44.19 198 GLN A N 1
ATOM 1691 C CA . GLN A 1 198 ? 13.011 1.568 28.059 1.00 44.19 198 GLN A CA 1
ATOM 1692 C C . GLN A 1 198 ? 14.533 1.569 28.191 1.00 44.19 198 GLN A C 1
ATOM 1694 O O . GLN A 1 198 ? 15.097 2.368 28.941 1.00 44.19 198 GLN A O 1
ATOM 1699 N N . GLN A 1 199 ? 15.207 0.614 27.546 1.00 44.47 199 GLN A N 1
ATOM 1700 C CA . GLN A 1 199 ? 16.628 0.744 27.292 1.00 44.47 199 GLN A CA 1
ATOM 1701 C C . GLN A 1 199 ? 16.722 1.925 26.338 1.00 44.47 199 GLN A C 1
ATOM 1703 O O . GLN A 1 199 ? 16.692 1.779 25.120 1.00 44.47 199 GLN A O 1
ATOM 1708 N N . ASN A 1 200 ? 16.747 3.127 26.915 1.00 45.00 200 ASN A N 1
ATOM 1709 C CA . ASN A 1 200 ? 17.253 4.299 26.244 1.00 45.00 200 ASN A CA 1
ATOM 1710 C C . ASN A 1 200 ? 18.610 3.845 25.730 1.00 45.00 200 ASN A C 1
ATOM 1712 O O . ASN A 1 200 ? 19.496 3.532 26.535 1.00 45.00 200 ASN A O 1
ATOM 1716 N N . ASN A 1 201 ? 18.754 3.734 24.411 1.00 46.75 201 ASN A N 1
ATOM 1717 C CA . ASN A 1 201 ? 20.045 3.522 23.785 1.00 46.75 201 ASN A CA 1
ATOM 1718 C C . ASN A 1 201 ? 20.826 4.818 24.002 1.00 46.75 201 ASN A C 1
ATOM 1720 O O . ASN A 1 201 ? 20.952 5.669 23.127 1.00 46.75 201 ASN A O 1
ATOM 1724 N N . SER A 1 202 ? 21.285 4.999 25.241 1.00 55.78 202 SER A N 1
ATOM 1725 C CA . SER A 1 202 ? 21.743 6.277 25.761 1.00 55.78 202 SER A CA 1
ATOM 1726 C C . SER A 1 202 ? 22.977 6.752 25.015 1.00 55.78 202 SER A C 1
ATOM 1728 O O . SER A 1 202 ? 23.224 7.943 24.966 1.00 55.78 202 SER A O 1
ATOM 1730 N N . SER A 1 203 ? 23.731 5.855 24.383 1.00 56.41 203 SER A N 1
ATOM 1731 C CA . SER A 1 203 ? 24.859 6.196 23.522 1.00 56.41 203 SER A CA 1
ATOM 1732 C C . SER A 1 203 ? 24.421 6.833 22.199 1.00 56.41 203 SER A C 1
ATOM 1734 O O . SER A 1 203 ? 25.015 7.830 21.786 1.00 56.41 203 SER A O 1
ATOM 1736 N N . THR A 1 204 ? 23.389 6.302 21.544 1.00 53.56 204 THR A N 1
ATOM 1737 C CA . THR A 1 204 ? 22.867 6.810 20.266 1.00 53.56 204 THR A CA 1
ATOM 1738 C C . THR A 1 204 ? 22.050 8.079 20.467 1.00 53.56 204 THR A C 1
ATOM 1740 O O . THR A 1 204 ? 22.273 9.054 19.752 1.00 53.56 204 THR A O 1
ATOM 1743 N N . ASP A 1 205 ? 21.195 8.110 21.492 1.00 54.91 205 ASP A N 1
ATOM 1744 C CA . ASP A 1 205 ? 20.389 9.286 21.834 1.00 54.91 205 ASP A CA 1
ATOM 1745 C C . ASP A 1 205 ? 21.270 10.448 22.307 1.00 54.91 205 ASP A C 1
ATOM 1747 O O . ASP A 1 205 ? 21.065 11.582 21.877 1.00 54.91 205 ASP A O 1
ATOM 1751 N N . LYS A 1 206 ? 22.314 10.176 23.114 1.00 56.78 206 LYS A N 1
ATOM 1752 C CA . LYS A 1 206 ? 23.298 11.204 23.495 1.00 56.78 206 LYS A CA 1
ATOM 1753 C C . LYS A 1 206 ? 24.120 11.675 22.303 1.00 56.78 206 LYS A C 1
ATOM 1755 O O . LYS A 1 206 ? 24.406 12.857 22.221 1.00 56.78 206 LYS A O 1
ATOM 1760 N N . LYS A 1 207 ? 24.510 10.805 21.364 1.00 57.97 207 LYS A N 1
ATOM 1761 C CA . LYS A 1 207 ? 25.224 11.252 20.151 1.00 57.97 207 LYS A CA 1
ATOM 1762 C C . LYS A 1 207 ? 24.337 12.106 19.250 1.00 57.97 207 LYS A C 1
ATOM 1764 O O . LYS A 1 207 ? 24.807 13.112 18.731 1.00 57.97 207 LYS A O 1
ATOM 1769 N N . PHE A 1 208 ? 23.071 11.736 19.073 1.00 55.53 208 PHE A N 1
ATOM 1770 C CA . PHE A 1 208 ? 22.135 12.519 18.270 1.00 55.53 208 PHE A CA 1
ATOM 1771 C C . PHE A 1 208 ? 21.842 13.876 18.920 1.00 55.53 208 PHE A C 1
ATOM 1773 O O . PHE A 1 208 ? 21.884 14.900 18.234 1.00 55.53 208 PHE A O 1
ATOM 1780 N N . SER A 1 209 ? 21.623 13.909 20.241 1.00 58.09 209 SER A N 1
ATOM 1781 C CA . SER A 1 209 ? 21.424 15.164 20.966 1.00 58.09 209 SER A CA 1
ATOM 1782 C C . SER A 1 209 ? 22.661 16.057 20.892 1.00 58.09 209 SER A C 1
ATOM 1784 O O . SER A 1 209 ? 22.569 17.215 20.498 1.00 58.09 209 SER A O 1
ATOM 1786 N N . HIS A 1 210 ? 23.844 15.505 21.140 1.00 59.81 210 HIS A N 1
ATOM 1787 C CA . HIS A 1 210 ? 25.083 16.276 21.175 1.00 59.81 210 HIS A CA 1
ATOM 1788 C C . HIS A 1 210 ? 25.543 16.785 19.800 1.00 59.81 210 HIS A C 1
ATOM 1790 O O . HIS A 1 210 ? 26.394 17.665 19.744 1.00 59.81 210 HIS A O 1
ATOM 1796 N N . VAL A 1 211 ? 25.022 16.258 18.688 1.00 59.53 211 VAL A N 1
ATOM 1797 C CA . VAL A 1 211 ? 25.342 16.749 17.332 1.00 59.53 211 VAL A CA 1
ATOM 1798 C C . VAL A 1 211 ? 24.276 17.723 16.821 1.00 59.53 211 VAL A C 1
ATOM 1800 O O . VAL A 1 211 ? 24.622 18.729 16.205 1.00 59.53 211 VAL A O 1
ATOM 1803 N N . ASN A 1 212 ? 22.993 17.484 17.118 1.00 54.81 212 ASN A N 1
ATOM 1804 C CA . ASN A 1 212 ? 21.883 18.251 16.537 1.00 54.81 212 ASN A CA 1
ATOM 1805 C C . ASN A 1 212 ? 21.210 19.254 17.495 1.00 54.81 212 ASN A C 1
ATOM 1807 O O . ASN A 1 212 ? 20.412 20.067 17.032 1.00 54.81 212 ASN A O 1
ATOM 1811 N N . GLN A 1 213 ? 21.514 19.236 18.800 1.00 57.88 213 GLN A N 1
ATOM 1812 C CA . GLN A 1 213 ? 20.816 20.034 19.826 1.00 57.88 213 GLN A CA 1
ATOM 1813 C C . GLN A 1 213 ? 21.682 21.114 20.497 1.00 57.88 213 GLN A C 1
ATOM 1815 O O . GLN A 1 213 ? 21.230 21.786 21.418 1.00 57.88 213 GLN A O 1
ATOM 1820 N N . ASN A 1 214 ? 22.910 21.351 20.027 1.00 62.69 214 ASN A N 1
ATOM 1821 C CA . ASN A 1 214 ? 23.831 22.291 20.688 1.00 62.69 214 ASN A CA 1
ATOM 1822 C C . ASN A 1 214 ? 23.533 23.780 20.425 1.00 62.69 214 ASN A C 1
ATOM 1824 O O . ASN A 1 214 ? 24.259 24.640 20.916 1.00 62.69 214 ASN A O 1
ATOM 1828 N N . SER A 1 215 ? 22.524 24.116 19.614 1.00 69.06 215 SER A N 1
ATOM 1829 C CA . SER A 1 215 ? 22.240 25.508 19.247 1.00 69.06 215 SER A CA 1
ATOM 1830 C C . SER A 1 215 ? 20.756 25.832 19.353 1.00 69.06 215 SER A C 1
ATOM 1832 O O . SER A 1 215 ? 19.937 25.372 18.555 1.00 69.06 215 SER A O 1
ATOM 1834 N N . THR A 1 216 ? 20.424 26.707 20.300 1.00 71.00 216 THR A N 1
ATOM 1835 C CA . THR A 1 216 ? 19.094 27.313 20.468 1.00 71.00 216 THR A CA 1
ATOM 1836 C C . THR A 1 216 ? 18.629 28.056 19.210 1.00 71.00 216 THR A C 1
ATOM 1838 O O . THR A 1 216 ? 17.443 28.048 18.888 1.00 71.00 216 THR A O 1
ATOM 1841 N N . SER A 1 217 ? 19.557 28.622 18.428 1.00 74.81 217 SER A N 1
ATOM 1842 C CA . SER A 1 217 ? 19.250 29.252 17.135 1.00 74.81 217 SER A CA 1
ATOM 1843 C C . SER A 1 217 ? 18.802 28.232 16.084 1.00 74.81 217 SER A C 1
ATOM 1845 O O . SER A 1 217 ? 17.851 28.487 15.345 1.00 74.81 217 SER A O 1
ATOM 1847 N N . ASN A 1 218 ? 19.434 27.055 16.035 1.00 72.81 218 ASN A N 1
ATOM 1848 C CA . ASN A 1 218 ? 19.031 25.995 15.108 1.00 72.81 218 ASN A CA 1
ATOM 1849 C C . ASN A 1 218 ? 17.651 25.434 15.461 1.00 72.81 218 ASN A C 1
ATOM 1851 O O . ASN A 1 218 ? 16.869 25.156 14.554 1.00 72.81 218 ASN A O 1
ATOM 1855 N N . TYR A 1 219 ? 17.316 25.358 16.751 1.00 74.00 219 TYR A N 1
ATOM 1856 C CA . TYR A 1 219 ? 15.962 25.032 17.199 1.00 74.00 219 TYR A CA 1
ATOM 1857 C C . TYR A 1 219 ? 14.930 26.060 16.751 1.00 74.00 219 TYR A C 1
ATOM 1859 O O . TYR A 1 219 ? 13.915 25.680 16.177 1.00 74.00 219 TYR A O 1
ATOM 1867 N N . GLY A 1 220 ? 15.206 27.354 16.942 1.00 78.12 220 GLY A N 1
ATOM 1868 C CA . GLY A 1 220 ? 14.324 28.420 16.463 1.00 78.12 220 GLY A CA 1
ATOM 1869 C C . GLY A 1 220 ? 14.113 28.359 14.947 1.00 78.12 220 GLY A C 1
ATOM 1870 O O . GLY A 1 220 ? 12.982 28.425 14.472 1.00 78.12 220 GLY A O 1
ATOM 1871 N N . LYS A 1 221 ? 15.186 28.137 14.175 1.00 77.94 221 LYS A N 1
ATOM 1872 C CA . LYS A 1 221 ? 15.109 27.963 12.713 1.00 77.94 221 LYS A CA 1
ATOM 1873 C C . LYS A 1 221 ? 14.314 26.722 12.312 1.00 77.94 221 LYS A C 1
ATOM 1875 O O . LYS A 1 221 ? 13.536 26.789 11.366 1.00 77.94 221 LYS A O 1
ATOM 1880 N N . ALA A 1 222 ? 14.496 25.603 13.008 1.00 73.62 222 ALA A N 1
ATOM 1881 C CA . ALA A 1 222 ? 13.756 24.373 12.748 1.00 73.62 222 ALA A CA 1
ATOM 1882 C C . ALA A 1 222 ? 12.266 24.524 13.085 1.00 73.62 222 ALA A C 1
ATOM 1884 O O . ALA A 1 222 ? 11.430 24.118 12.285 1.00 73.62 222 ALA A O 1
ATOM 1885 N N . ALA A 1 223 ? 11.939 25.161 14.212 1.00 77.00 223 ALA A N 1
ATOM 1886 C CA . ALA A 1 223 ? 10.567 25.447 14.620 1.00 77.00 223 ALA A CA 1
ATOM 1887 C C . ALA A 1 223 ? 9.868 26.379 13.625 1.00 77.00 223 ALA A C 1
ATOM 1889 O O . ALA A 1 223 ? 8.781 26.062 13.157 1.00 77.00 223 ALA A O 1
ATOM 1890 N N . MET A 1 224 ? 10.519 27.472 13.214 1.00 80.81 224 MET A N 1
ATOM 1891 C CA . MET A 1 224 ? 10.002 28.343 12.153 1.00 80.81 224 MET A CA 1
ATOM 1892 C C . MET A 1 224 ? 9.801 27.558 10.855 1.00 80.81 224 MET A C 1
ATOM 1894 O O . MET A 1 224 ? 8.729 27.589 10.265 1.00 80.81 224 MET A O 1
ATOM 1898 N N . LYS A 1 225 ? 10.795 26.775 10.427 1.00 79.62 225 LYS A N 1
ATOM 1899 C CA . LYS A 1 225 ? 10.675 25.959 9.214 1.00 79.62 225 LYS A CA 1
ATOM 1900 C C . LYS A 1 225 ? 9.517 24.959 9.290 1.00 79.62 225 LYS A C 1
ATOM 1902 O O . LYS A 1 225 ? 8.886 24.719 8.271 1.00 79.62 225 LYS A O 1
ATOM 1907 N N . TYR A 1 226 ? 9.243 24.394 10.462 1.00 76.44 226 TYR A N 1
ATOM 1908 C CA . TYR A 1 226 ? 8.100 23.514 10.696 1.00 76.44 226 TYR A CA 1
ATOM 1909 C C . TYR A 1 226 ? 6.767 24.274 10.668 1.00 76.44 226 TYR A C 1
ATOM 1911 O O . TYR A 1 226 ? 5.823 23.824 10.040 1.00 76.44 226 TYR A O 1
ATOM 1919 N N . LEU A 1 227 ? 6.682 25.450 11.290 1.00 79.94 227 LEU A N 1
ATOM 1920 C CA . LEU A 1 227 ? 5.452 26.250 11.305 1.00 79.94 227 LEU A CA 1
ATOM 1921 C C . LEU A 1 227 ? 5.089 26.817 9.925 1.00 79.94 227 LEU A C 1
ATOM 1923 O O . LEU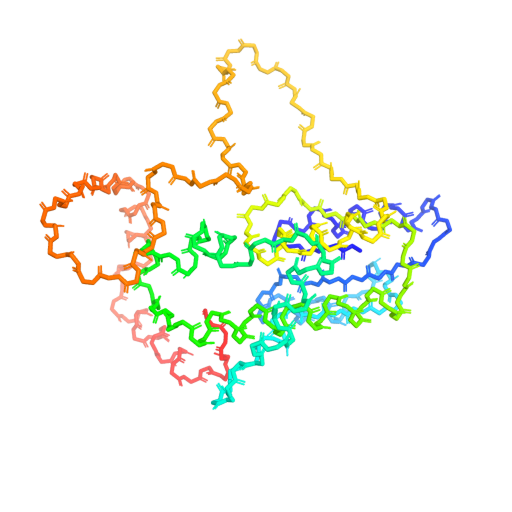 A 1 227 ? 3.916 27.022 9.638 1.00 79.94 227 LEU A O 1
ATOM 1927 N N . PHE A 1 228 ? 6.088 27.064 9.075 1.00 81.88 228 PHE A N 1
ATOM 1928 C CA . PHE A 1 228 ? 5.908 27.640 7.739 1.00 81.88 228 PHE A CA 1
ATOM 1929 C C . PHE A 1 228 ? 6.054 26.622 6.600 1.00 81.88 228 PHE A C 1
ATOM 1931 O O . PHE A 1 228 ? 6.072 27.014 5.432 1.00 81.88 228 PHE A O 1
ATOM 1938 N N . THR A 1 229 ? 6.175 25.321 6.892 1.00 74.69 229 THR A N 1
ATOM 1939 C CA . THR A 1 229 ? 6.141 24.301 5.836 1.00 74.69 229 THR A CA 1
ATOM 1940 C C . THR A 1 229 ? 4.694 23.938 5.524 1.00 74.69 229 THR A C 1
ATOM 1942 O O . THR A 1 229 ? 3.915 23.639 6.417 1.00 74.69 229 THR A O 1
ATOM 1945 N N . SER A 1 230 ? 4.343 23.903 4.239 1.00 64.69 230 SER A N 1
ATOM 1946 C CA . SER A 1 230 ? 3.063 23.374 3.751 1.00 64.69 230 SER A CA 1
ATOM 1947 C C . SER A 1 230 ? 2.996 21.839 3.778 1.00 64.69 230 SER A C 1
ATOM 1949 O O . SER A 1 230 ? 2.145 21.244 3.128 1.00 64.69 230 SER A O 1
ATOM 1951 N N . ASN A 1 231 ? 3.951 21.183 4.442 1.00 59.19 231 ASN A N 1
ATOM 1952 C CA . ASN A 1 231 ? 4.074 19.736 4.444 1.00 59.19 231 ASN A CA 1
ATOM 1953 C C . ASN A 1 231 ? 3.251 19.156 5.597 1.00 59.19 231 ASN A C 1
ATOM 1955 O O . ASN A 1 231 ? 3.644 19.261 6.756 1.00 59.19 231 ASN A O 1
ATOM 1959 N N . GLU A 1 232 ? 2.111 18.553 5.272 1.00 56.69 232 GLU A N 1
ATOM 1960 C CA . GLU A 1 232 ? 1.181 17.988 6.258 1.00 56.69 232 GLU A CA 1
ATOM 1961 C C . GLU A 1 232 ? 1.590 16.594 6.763 1.00 56.69 232 GLU A C 1
ATOM 1963 O O . GLU A 1 232 ? 0.944 16.048 7.662 1.00 56.69 232 GLU A O 1
ATOM 1968 N N . ASN A 1 233 ? 2.658 16.020 6.201 1.00 47.94 233 ASN A N 1
ATOM 1969 C CA . ASN A 1 233 ? 3.147 14.683 6.518 1.00 47.94 233 ASN A CA 1
ATOM 1970 C C . ASN A 1 233 ? 4.512 14.778 7.211 1.00 47.94 233 ASN A C 1
ATOM 1972 O O . ASN A 1 233 ? 5.557 14.914 6.564 1.00 47.94 233 ASN A O 1
ATOM 1976 N N . VAL A 1 234 ? 4.479 14.725 8.543 1.00 40.28 234 VAL A N 1
ATOM 1977 C CA . VAL A 1 234 ? 5.644 14.583 9.429 1.00 40.28 234 VAL A CA 1
ATOM 1978 C C . VAL A 1 234 ? 5.584 13.215 10.078 1.00 40.28 234 VAL A C 1
ATOM 1980 O O . VAL A 1 234 ? 4.488 12.865 10.567 1.00 40.28 234 VAL A O 1
#

Sequence (234 aa):
FWIDIMKSHFILAKYIQDNLDCEMYSIFEITEKPKIFFQNQKFVKFKKVWFYHDYILKTKRKPDLDYIKSIEEKYNIFLLLIAANDRFFNHFNKFYKFTYDEILLILEDEIKLYEMILDETKPDFVLMEPSHQQHNHIFYEICKSRGLKIIIPFTARTVDPKRSLNSSRIYLGDQLDPCLPLPNGKNTKYDNKPSIIQQNNSSTDKKFSHVNQNSTSNYGKAAMKYLFTSNENV

Foldseek 3Di:
DEAEPVRPVVVVLLVCVVPDPDAAEYEYADAPVCVVVVVPDPSHDHPYYHHQVVQLDPDPDFADPVVVVVLCVLLVDDLVQLQLPACCAHPVDPPDHDDPRSSRSRVRSLVVVLCVCCVVPVDQEAEDAQAAGSSVVSSVSVCVSVVHHYDHDDPDPPCPVPDPPPPVDDGRDSDRDPVRDDDDPDDDDDDDDDPPPPPPVVVVVVVCCVVQVPDPVSVVVVVVCVVPDPRPTD

Secondary structure (DSSP, 8-state):
-EE-TT-HHHHHHHHHHHHS----EEEE---HHHHHHHHH--SS--SEEEEGGGSS----PPP-HHHHHHHHHHHT--HHHHHHHSTTTSTT-SS----HHHHHHHHHHHHHHHHHHHHHH--SEEE-PPP-SHHHHHHHHHHHHTT-EEE---------TTS----------SSPPTTSPPPPSS---------------HHHHHHHHHHHSS-HHHHHHHHHHHHT------